Protein AF-A0A3B0TQF1-F1 (afdb_monomer_lite)

Sequence (355 aa):
PFIRTKETAKIIKDKLGIDSADIVYDNRLKELWAGDFEGASVDEYRKFAGSSLQRFTNRPNGGETAYDIKRRTTELLYEVESKYANKNILFITHSMPAWLMMAGAQGATPEEAVNFWEGDKDEVAVGSVRKIEFIPLPHNEEYELDLHRPYIDEIMFTCACGGVMKRIPDVFDCWVESGSMPFAQFHYPFENKDEFKNNFPADFIAEGIDQTRGWFYTSLVMSAALFGKSPYENVIVNGLVMAEDGKKMSKRLKNYPEPWEILNKYSADALRYYMLSAPIVHGEEMRFSEKGVDEVQKKVIGRILNVLSFYKLYEDTNVSAGNDSKNVLDEWIVARLYQMTEEIEESLDKYELDR

InterPro domains:
  IPR002300 Aminoacyl-tRNA synthetase, class Ia [PF00133] (139-286)
  IPR009080 Aminoacyl-tRNA synthetase, class Ia, anticodon-binding [SSF47323] (302-354)
  IPR013078 Histidine phosphatase superfamily, clade-1 [PF00300] (1-115)
  IPR014729 Rossmann-like alpha/beta/alpha sandwich fold [G3DSA:3.40.50.620] (116-288)
  IPR023586 Isoleucine-tRNA ligase, type 2 [PTHR42780] (122-353)
  IPR029033 Histidine phosphatase superfamily [G3DSA:3.40.50.1240] (1-115)
  IPR029033 Histidine phosphatase superfamily [SSF53254] (1-134)

pLDDT: mean 92.71, std 7.11, range [45.84, 98.38]

Foldseek 3Di:
DDPVLVVVVVVVCVVVVNDPVPDDDDPLQADWDQAVCVVPDPVVSCVQCDDLLSQQPRDHHGTDGLLVSLLSLLVVVVVCCVPPPPDDDDDRHDQSSVLSNLCLQQLHDSVRSVCVQVVPPDRVDVPDDDDRDHDDAQHDSRSHHDCDPPRVQPDWDQDPVRDIDGDDPDDDDVLLVLLCCLAVVQVPPVGPPVVSVVCFQPAEDEDEPVCVVGNLVSVQVVCCVPPVDRSYDYYFHFAAEAALVRHHDDPVVNRDDDVVVLCVVQNPVLVVLLRLQDCRSVRDYDHDDSVSSVCSSVVPVVVVVVVVVVCVVPDDPPDDDDDPDPDPVSVVVVVVVVVVVVVVVVCVVVVNRND

Radius of gyration: 33.26 Å; chains: 1; bounding box: 68×42×99 Å

Structure (mmCIF, N/CA/C/O backbone):
data_AF-A0A3B0TQF1-F1
#
_entry.id   AF-A0A3B0TQF1-F1
#
loop_
_atom_site.group_PDB
_atom_site.id
_atom_site.type_symbol
_atom_site.label_atom_id
_atom_site.label_alt_id
_atom_site.label_comp_id
_atom_site.label_asym_id
_atom_site.label_entity_id
_atom_site.label_seq_id
_atom_site.pdbx_PDB_ins_code
_atom_site.Cartn_x
_atom_site.Cartn_y
_atom_site.Cartn_z
_atom_site.occupancy
_atom_site.B_iso_or_equiv
_atom_site.auth_seq_id
_atom_site.auth_comp_id
_atom_site.auth_asym_id
_atom_site.auth_atom_id
_atom_site.pdbx_PDB_model_num
ATOM 1 N N . PRO A 1 1 ? 32.585 6.244 -29.669 1.00 65.56 1 PRO A N 1
ATOM 2 C CA . PRO A 1 1 ? 33.223 5.026 -29.097 1.00 65.56 1 PRO A CA 1
ATOM 3 C C . PRO A 1 1 ? 34.746 5.162 -28.898 1.00 65.56 1 PRO A C 1
ATOM 5 O O . PRO A 1 1 ? 35.422 5.772 -29.729 1.00 65.56 1 PRO A O 1
ATOM 8 N N . PHE A 1 2 ? 35.264 4.585 -27.806 1.00 78.06 2 PHE A N 1
ATOM 9 C CA . PHE A 1 2 ? 36.694 4.553 -27.466 1.00 78.06 2 PHE A CA 1
ATOM 10 C C . PHE A 1 2 ? 37.524 3.786 -28.502 1.00 78.06 2 PHE A C 1
ATOM 12 O O . PHE A 1 2 ? 37.022 2.901 -29.186 1.00 78.06 2 PHE A O 1
ATOM 19 N N . ILE A 1 3 ? 38.817 4.102 -28.595 1.00 86.06 3 ILE A N 1
ATOM 20 C CA . ILE A 1 3 ? 39.734 3.470 -29.558 1.00 86.06 3 ILE A CA 1
ATOM 21 C C . ILE A 1 3 ? 39.776 1.947 -29.369 1.00 86.06 3 ILE A C 1
ATOM 23 O O . ILE A 1 3 ? 39.635 1.218 -30.347 1.00 86.06 3 ILE A O 1
ATOM 27 N N . ARG A 1 4 ? 39.845 1.475 -28.118 1.00 87.56 4 ARG A N 1
ATOM 28 C CA . ARG A 1 4 ? 39.914 0.042 -27.793 1.00 87.56 4 ARG A CA 1
ATOM 29 C C . ARG A 1 4 ? 38.731 -0.757 -28.344 1.00 87.56 4 ARG A C 1
ATOM 31 O O . ARG A 1 4 ? 38.931 -1.812 -28.929 1.00 87.56 4 ARG A O 1
ATOM 38 N N . THR A 1 5 ? 37.502 -0.246 -28.238 1.00 90.31 5 THR A N 1
ATOM 39 C CA . THR A 1 5 ? 36.331 -0.961 -28.778 1.00 90.31 5 THR A CA 1
ATOM 40 C C . THR A 1 5 ? 36.332 -0.987 -30.306 1.00 90.31 5 THR A C 1
ATOM 42 O O . THR A 1 5 ? 35.914 -1.978 -30.900 1.00 90.31 5 THR A O 1
ATOM 45 N N . LYS A 1 6 ? 36.881 0.048 -30.961 1.00 91.06 6 LYS A N 1
ATOM 46 C CA . LYS A 1 6 ? 37.085 0.054 -32.420 1.00 91.06 6 LYS A CA 1
ATOM 47 C C . LYS A 1 6 ? 38.141 -0.961 -32.860 1.00 91.06 6 LYS A C 1
ATOM 49 O O . LYS A 1 6 ? 37.987 -1.582 -33.907 1.00 91.06 6 LYS A O 1
ATOM 54 N N . GLU A 1 7 ? 39.212 -1.127 -32.090 1.00 92.44 7 GLU A N 1
ATOM 55 C CA . GLU A 1 7 ? 40.244 -2.140 -32.345 1.00 92.44 7 GLU A CA 1
ATOM 56 C C . GLU A 1 7 ? 39.674 -3.553 -32.193 1.00 92.44 7 GLU A C 1
ATOM 58 O O . GLU A 1 7 ? 39.828 -4.367 -33.103 1.00 92.44 7 GLU A O 1
ATOM 63 N N . THR A 1 8 ? 38.918 -3.812 -31.120 1.00 92.06 8 THR A N 1
ATOM 64 C CA . THR A 1 8 ? 38.197 -5.080 -30.929 1.00 92.06 8 THR A CA 1
ATOM 65 C C . THR A 1 8 ? 37.241 -5.364 -32.088 1.00 92.06 8 THR A C 1
ATOM 67 O O . THR A 1 8 ? 37.247 -6.472 -32.620 1.00 92.06 8 THR A O 1
ATOM 70 N N . ALA A 1 9 ? 36.475 -4.366 -32.545 1.00 92.75 9 ALA A N 1
ATOM 71 C CA . ALA A 1 9 ? 35.577 -4.518 -33.691 1.00 92.75 9 ALA A CA 1
ATOM 72 C C . ALA A 1 9 ? 36.319 -4.930 -34.970 1.00 92.75 9 ALA A C 1
ATOM 74 O O . ALA A 1 9 ? 35.860 -5.820 -35.681 1.00 92.75 9 ALA A O 1
ATOM 75 N N . LYS A 1 10 ? 37.494 -4.346 -35.241 1.00 92.31 10 LYS A N 1
ATOM 76 C CA . LYS A 1 10 ? 38.326 -4.727 -36.395 1.00 92.31 10 LYS A CA 1
ATOM 77 C C . LYS A 1 10 ? 38.827 -6.167 -36.293 1.00 92.31 10 LYS A C 1
ATOM 79 O O . LYS A 1 10 ? 38.723 -6.903 -37.269 1.00 92.31 10 LYS A O 1
ATOM 84 N N . ILE A 1 11 ? 39.311 -6.575 -35.116 1.00 93.38 11 ILE A N 1
ATOM 85 C CA . ILE A 1 11 ? 39.789 -7.945 -34.873 1.00 93.38 11 ILE A CA 1
ATOM 86 C C . ILE A 1 11 ? 38.655 -8.953 -35.086 1.00 93.38 11 ILE A C 1
ATOM 88 O O . ILE A 1 11 ? 38.836 -9.948 -35.786 1.00 93.38 11 ILE A O 1
ATOM 92 N N . ILE A 1 12 ? 37.478 -8.693 -34.508 1.00 92.00 12 ILE A N 1
ATOM 93 C CA . ILE A 1 12 ? 36.311 -9.572 -34.643 1.00 92.00 12 ILE A CA 1
ATOM 94 C C . ILE A 1 12 ? 35.850 -9.634 -36.098 1.00 92.00 12 ILE A C 1
ATOM 96 O O . ILE A 1 12 ? 35.597 -10.723 -36.605 1.00 92.00 12 ILE A O 1
ATOM 100 N N . LYS A 1 13 ? 35.810 -8.493 -36.790 1.00 93.81 13 LYS A N 1
ATOM 101 C CA . LYS A 1 13 ? 35.475 -8.424 -38.213 1.00 93.81 13 LYS A CA 1
ATOM 102 C C . LYS A 1 13 ? 36.389 -9.317 -39.053 1.00 93.81 13 LYS A C 1
ATOM 104 O O . LYS A 1 13 ? 35.886 -10.131 -39.821 1.00 93.81 13 LYS A O 1
ATOM 109 N N . ASP A 1 14 ? 37.708 -9.214 -38.871 1.00 93.19 14 ASP A N 1
ATOM 110 C CA . ASP A 1 14 ? 38.679 -10.035 -39.607 1.00 93.19 14 ASP A CA 1
ATOM 111 C C . ASP A 1 14 ? 38.531 -11.535 -39.283 1.00 93.19 14 ASP A C 1
ATOM 113 O O . ASP A 1 14 ? 38.734 -12.382 -40.151 1.00 93.19 14 ASP A O 1
ATOM 117 N N . LYS A 1 15 ? 38.155 -11.884 -38.044 1.00 94.25 15 LYS A N 1
ATOM 118 C CA . LYS A 1 15 ? 37.954 -13.279 -37.616 1.00 94.25 15 LYS A CA 1
ATOM 119 C C . LYS A 1 15 ? 36.638 -13.892 -38.084 1.00 94.25 15 LYS A C 1
ATOM 121 O O . LYS A 1 15 ? 36.614 -15.087 -38.364 1.00 94.25 15 LYS A O 1
ATOM 126 N N . LEU A 1 16 ? 35.568 -13.104 -38.144 1.00 92.75 16 LEU A N 1
ATOM 127 C CA . LEU A 1 16 ? 34.232 -13.558 -38.538 1.00 92.75 16 LEU A CA 1
ATOM 128 C C . LEU A 1 16 ? 33.941 -13.357 -40.032 1.00 92.75 16 LEU A C 1
ATOM 130 O O . LEU A 1 16 ? 32.906 -13.815 -40.506 1.00 92.75 16 LEU A O 1
ATOM 134 N N . GLY A 1 17 ? 34.833 -12.693 -40.776 1.00 92.38 17 GLY A N 1
ATOM 135 C CA . GLY A 1 17 ? 34.643 -12.416 -42.202 1.00 92.38 17 GLY A CA 1
ATOM 136 C C . GLY A 1 17 ? 33.520 -11.412 -42.484 1.00 92.38 17 GLY A C 1
ATOM 137 O O . GLY A 1 17 ? 32.856 -11.519 -43.509 1.00 92.38 17 GLY A O 1
ATOM 138 N N . ILE A 1 18 ? 33.287 -10.469 -41.566 1.00 92.00 18 ILE A N 1
ATOM 139 C CA . ILE A 1 18 ? 32.255 -9.425 -41.690 1.00 92.00 18 ILE A CA 1
ATOM 140 C C . ILE A 1 18 ? 32.754 -8.319 -42.640 1.00 92.00 18 ILE A C 1
ATOM 142 O O . ILE A 1 18 ? 33.947 -7.999 -42.647 1.00 92.00 18 ILE A O 1
ATOM 146 N N . ASP A 1 19 ? 31.877 -7.713 -43.447 1.00 91.38 19 ASP A N 1
ATOM 147 C CA . ASP A 1 19 ? 32.273 -6.582 -44.293 1.00 91.38 19 ASP A CA 1
ATOM 148 C C . ASP A 1 19 ? 32.581 -5.350 -43.422 1.00 91.38 19 ASP A C 1
ATOM 150 O O . ASP A 1 19 ? 31.956 -5.097 -42.394 1.00 91.38 19 ASP A O 1
ATOM 154 N N . SER A 1 20 ? 33.550 -4.533 -43.833 1.00 88.94 20 SER A N 1
ATOM 155 C CA . SER A 1 20 ? 33.816 -3.265 -43.143 1.00 88.94 20 SER A CA 1
ATOM 156 C C . SER A 1 20 ? 32.632 -2.295 -43.238 1.00 88.94 20 SER A C 1
ATOM 158 O O . SER A 1 20 ? 32.501 -1.440 -42.364 1.00 88.94 20 SER A O 1
ATOM 160 N N . ALA A 1 21 ? 31.775 -2.437 -44.256 1.00 90.00 21 ALA A N 1
ATOM 161 C CA . ALA A 1 21 ? 30.526 -1.691 -44.395 1.00 90.00 21 ALA A CA 1
ATOM 162 C C . ALA A 1 21 ? 29.474 -2.050 -43.327 1.00 90.00 21 ALA A C 1
ATOM 164 O O . ALA A 1 21 ? 28.627 -1.215 -43.018 1.00 90.00 21 ALA A O 1
ATOM 165 N N . ASP A 1 22 ? 29.562 -3.242 -42.725 1.00 89.81 22 ASP A N 1
ATOM 166 C CA . ASP A 1 22 ? 28.628 -3.715 -41.694 1.00 89.81 22 ASP A CA 1
ATOM 167 C C . ASP A 1 22 ? 29.039 -3.277 -40.273 1.00 89.81 22 ASP A C 1
ATOM 169 O O . ASP A 1 22 ? 28.323 -3.527 -39.301 1.00 89.81 22 ASP A O 1
ATOM 173 N N . ILE A 1 23 ? 30.189 -2.604 -40.118 1.00 93.00 23 ILE A N 1
ATOM 174 C CA . ILE A 1 23 ? 30.604 -2.026 -38.834 1.00 93.00 23 ILE A CA 1
ATOM 175 C C . ILE A 1 23 ? 29.992 -0.638 -38.669 1.00 93.00 23 ILE A C 1
ATOM 177 O O . ILE A 1 23 ? 30.399 0.326 -39.321 1.00 93.00 23 ILE A O 1
ATOM 181 N N . VAL A 1 24 ? 29.101 -0.510 -37.688 1.00 93.31 24 VAL A N 1
ATOM 182 C CA . VAL A 1 24 ? 28.507 0.771 -37.294 1.00 93.31 24 VAL A CA 1
ATOM 183 C C . VAL A 1 24 ? 29.136 1.268 -35.993 1.00 93.31 24 VAL A C 1
ATOM 185 O O . VAL A 1 24 ? 29.156 0.574 -34.978 1.00 93.31 24 VAL A O 1
ATOM 188 N N . TYR A 1 25 ? 29.646 2.501 -36.005 1.00 93.81 25 TYR A N 1
ATOM 189 C CA . TYR A 1 25 ? 30.159 3.161 -34.806 1.00 93.81 25 TYR A CA 1
ATOM 190 C C . TYR A 1 25 ? 29.091 4.067 -34.196 1.00 93.81 25 TYR A C 1
ATOM 192 O O . TYR A 1 25 ? 28.820 5.138 -34.732 1.00 93.81 25 TYR A O 1
ATOM 200 N N . ASP A 1 26 ? 28.555 3.681 -33.038 1.00 94.38 26 ASP A N 1
ATOM 201 C CA . ASP A 1 26 ? 27.540 4.466 -32.330 1.00 94.38 26 ASP A CA 1
ATOM 202 C C . ASP A 1 26 ? 28.106 5.133 -31.063 1.00 94.38 26 ASP A C 1
ATOM 204 O O . ASP A 1 26 ? 28.830 4.523 -30.266 1.00 94.38 26 ASP A O 1
ATOM 208 N N . ASN A 1 27 ? 27.805 6.419 -30.869 1.00 92.56 27 ASN A N 1
ATOM 209 C CA . ASN A 1 27 ? 28.256 7.165 -29.695 1.00 92.56 27 ASN A CA 1
ATOM 210 C C . ASN A 1 27 ? 27.515 6.770 -28.416 1.00 92.56 27 ASN A C 1
ATOM 212 O O . ASN A 1 27 ? 28.078 6.954 -27.341 1.00 92.56 27 ASN A O 1
ATOM 216 N N . ARG A 1 28 ? 26.329 6.162 -28.511 1.00 95.06 28 ARG A N 1
ATOM 217 C CA . ARG A 1 28 ? 25.556 5.638 -27.378 1.00 95.06 28 ARG A CA 1
ATOM 218 C C . ARG A 1 28 ? 26.177 4.396 -26.739 1.00 95.06 28 ARG A C 1
ATOM 220 O O . ARG A 1 28 ? 25.744 4.000 -25.668 1.00 95.06 28 ARG A O 1
ATOM 227 N N . LEU A 1 29 ? 27.230 3.827 -27.334 1.00 94.25 29 LEU A N 1
ATOM 228 C CA . LEU A 1 29 ? 28.044 2.744 -26.758 1.00 94.25 29 LEU A CA 1
ATOM 229 C C . LEU A 1 29 ? 29.325 3.239 -26.069 1.00 94.25 29 LEU A C 1
ATOM 231 O O . LEU A 1 29 ? 30.187 2.430 -25.725 1.00 94.25 29 LEU A O 1
ATOM 235 N N . LYS A 1 30 ? 29.529 4.555 -25.924 1.00 92.31 30 LYS A N 1
ATOM 236 C CA . LYS A 1 30 ? 30.694 5.083 -25.194 1.00 92.31 30 LYS A CA 1
ATOM 237 C C . LYS A 1 30 ? 30.579 4.780 -23.693 1.00 92.31 30 LYS A C 1
ATOM 239 O O . LYS A 1 30 ? 29.470 4.623 -23.183 1.00 92.31 30 LYS A O 1
ATOM 244 N N . GLU A 1 31 ? 31.722 4.737 -23.011 1.00 89.81 31 GLU A N 1
ATOM 245 C CA . GLU A 1 31 ? 31.790 4.656 -21.542 1.00 89.81 31 GLU A CA 1
ATOM 246 C C . GLU A 1 31 ? 31.104 5.867 -20.888 1.00 89.81 31 GLU A C 1
ATOM 248 O O . GLU A 1 31 ? 30.791 6.840 -21.578 1.00 89.81 31 GLU A O 1
ATOM 253 N N . LEU A 1 32 ? 30.868 5.804 -19.579 1.00 89.88 32 LEU A N 1
ATOM 254 C CA . LEU A 1 32 ? 30.458 6.953 -18.774 1.00 89.88 32 LEU A CA 1
ATOM 255 C C . LEU A 1 32 ? 31.256 8.216 -19.138 1.00 89.88 32 LEU A C 1
ATOM 257 O O . LEU A 1 32 ? 32.485 8.205 -19.121 1.00 89.88 32 LEU A O 1
ATOM 261 N N . TRP A 1 33 ? 30.545 9.311 -19.407 1.00 91.81 33 TRP A N 1
ATOM 262 C CA . TRP A 1 33 ? 31.138 10.644 -19.395 1.00 91.81 33 TRP A CA 1
ATOM 263 C C . TRP A 1 33 ? 31.128 11.189 -17.962 1.00 91.81 33 TRP A C 1
ATOM 265 O O . TRP A 1 33 ? 30.073 11.517 -17.425 1.00 91.81 33 TRP A O 1
ATOM 275 N N . ALA A 1 34 ? 32.299 11.298 -17.341 1.00 92.00 34 ALA A N 1
ATOM 276 C CA . ALA A 1 34 ? 32.457 11.650 -15.932 1.00 92.00 34 ALA A CA 1
ATOM 277 C C . ALA A 1 34 ? 32.440 13.169 -15.647 1.00 92.00 34 ALA A C 1
ATOM 279 O O . ALA A 1 34 ? 32.565 13.574 -14.492 1.00 92.00 34 ALA A O 1
ATOM 280 N N . GLY A 1 35 ? 32.263 14.017 -16.668 1.00 93.12 35 GLY A N 1
ATOM 281 C CA . GLY A 1 35 ? 32.178 15.473 -16.514 1.00 93.12 35 GLY A CA 1
ATOM 282 C C . GLY A 1 35 ? 33.452 16.085 -15.925 1.00 93.12 35 GLY A C 1
ATOM 283 O O . GLY A 1 35 ? 34.547 15.830 -16.420 1.00 93.12 35 GLY A O 1
ATOM 284 N N . ASP A 1 36 ? 33.320 16.851 -14.843 1.00 93.00 36 ASP A N 1
ATOM 285 C CA . ASP A 1 36 ? 34.453 17.436 -14.100 1.00 93.00 36 ASP A CA 1
ATOM 286 C C . ASP A 1 36 ? 35.458 16.392 -13.563 1.00 93.00 36 ASP A C 1
ATOM 288 O O . ASP A 1 36 ? 36.584 16.743 -13.212 1.00 93.00 36 ASP A O 1
ATOM 292 N N . PHE A 1 37 ? 35.084 15.108 -13.508 1.00 93.00 37 PHE A N 1
ATOM 293 C CA . PHE A 1 37 ? 35.977 14.015 -13.104 1.00 93.00 37 PHE A CA 1
ATOM 294 C C . PHE A 1 37 ? 36.752 13.390 -14.276 1.00 93.00 37 PHE A C 1
ATOM 296 O O . PHE A 1 37 ? 37.499 12.431 -14.076 1.00 93.00 37 PHE A O 1
ATOM 303 N N . GLU A 1 38 ? 36.608 13.898 -15.502 1.00 91.75 38 GLU A N 1
ATOM 304 C CA . GLU A 1 38 ? 37.441 13.461 -16.624 1.00 91.75 38 GLU A CA 1
ATOM 305 C C . GLU A 1 38 ? 38.926 13.742 -16.335 1.00 91.75 38 GLU A C 1
ATOM 307 O O . GLU A 1 38 ? 39.339 14.876 -16.100 1.00 91.75 38 GLU A O 1
ATOM 312 N N . GLY A 1 39 ? 39.743 12.686 -16.342 1.00 89.12 39 GLY A N 1
ATOM 313 C CA . GLY A 1 39 ? 41.163 12.753 -15.975 1.00 89.12 39 GLY A CA 1
ATOM 314 C C . GLY A 1 39 ? 41.454 12.678 -14.469 1.00 89.12 39 GLY A C 1
ATOM 315 O O . GLY A 1 39 ? 42.627 12.598 -14.101 1.00 89.12 39 GLY A O 1
ATOM 316 N N . ALA A 1 40 ? 40.428 12.652 -13.611 1.00 92.00 40 ALA A N 1
ATOM 317 C CA . ALA A 1 40 ? 40.573 12.386 -12.181 1.00 92.00 40 ALA A CA 1
ATOM 318 C C . ALA A 1 40 ? 40.814 10.890 -11.902 1.00 92.00 40 ALA A C 1
ATOM 320 O O . ALA A 1 40 ? 40.671 10.029 -12.777 1.00 92.00 40 ALA A O 1
ATOM 321 N N . SER A 1 41 ? 41.177 10.558 -10.661 1.00 92.38 41 SER A N 1
ATOM 322 C CA . SER A 1 41 ? 41.299 9.159 -10.251 1.00 92.38 41 SER A CA 1
ATOM 323 C C . SER A 1 41 ? 39.925 8.489 -10.118 1.00 92.38 41 SER A C 1
ATOM 325 O O . SER A 1 41 ? 38.928 9.108 -9.740 1.00 92.38 41 SER A O 1
ATOM 327 N N . VAL A 1 42 ? 39.871 7.177 -10.371 1.00 86.44 42 VAL A N 1
ATOM 328 C CA . VAL A 1 42 ? 38.636 6.387 -10.211 1.00 86.44 42 VAL A CA 1
ATOM 329 C C . VAL A 1 42 ? 38.114 6.449 -8.770 1.00 86.44 42 VAL A C 1
ATOM 331 O O . VAL A 1 42 ? 36.903 6.447 -8.557 1.00 86.44 42 VAL A O 1
ATOM 334 N N . ASP A 1 43 ? 39.004 6.544 -7.780 1.00 90.06 43 ASP A N 1
ATOM 335 C CA . ASP A 1 43 ? 38.626 6.632 -6.368 1.00 90.06 43 ASP A CA 1
ATOM 336 C C . ASP A 1 43 ? 37.955 7.966 -6.022 1.00 90.06 43 ASP A C 1
ATOM 338 O O . ASP A 1 43 ? 37.027 7.991 -5.214 1.00 90.06 43 A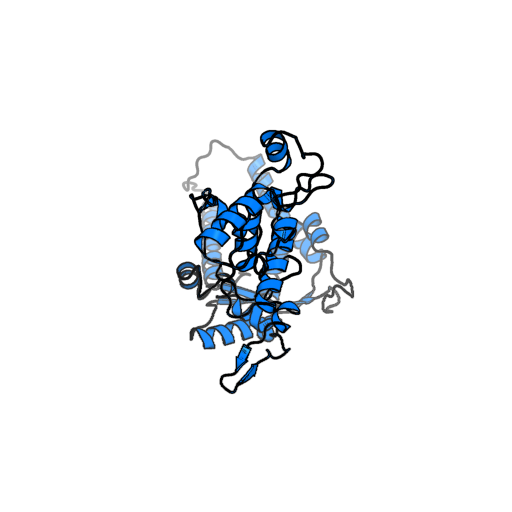SP A O 1
ATOM 342 N N . GLU A 1 44 ? 38.375 9.072 -6.643 1.00 92.38 44 GLU A N 1
ATOM 343 C CA . GLU A 1 44 ? 37.708 10.371 -6.490 1.00 92.38 44 GLU A CA 1
ATOM 344 C C . GLU A 1 44 ? 36.295 10.336 -7.068 1.00 92.38 44 GLU A C 1
ATOM 346 O O . GLU A 1 44 ? 35.349 10.727 -6.382 1.00 92.38 44 GLU A O 1
ATOM 351 N N . TYR A 1 45 ? 36.130 9.782 -8.275 1.00 90.06 45 TYR A N 1
ATOM 352 C CA . TYR A 1 45 ? 34.803 9.599 -8.859 1.00 90.06 45 TYR A CA 1
ATOM 353 C C . TYR A 1 45 ? 33.927 8.688 -7.990 1.00 90.06 45 TYR A C 1
ATOM 355 O O . TYR A 1 45 ? 32.782 9.025 -7.707 1.00 90.06 45 TYR A O 1
ATOM 363 N N . ARG A 1 46 ? 34.453 7.556 -7.503 1.00 88.69 46 ARG A N 1
ATOM 364 C CA . ARG A 1 46 ? 33.694 6.617 -6.656 1.00 88.69 46 ARG A CA 1
ATOM 365 C C . ARG A 1 46 ? 33.245 7.244 -5.336 1.00 88.69 46 ARG A C 1
ATOM 367 O O . ARG A 1 46 ? 32.127 6.976 -4.906 1.00 88.69 46 ARG A O 1
ATOM 374 N N . LYS A 1 47 ? 34.075 8.091 -4.716 1.00 92.94 47 LYS A N 1
ATOM 375 C CA . LYS A 1 47 ? 33.698 8.846 -3.506 1.00 92.94 47 LYS A CA 1
ATOM 376 C C . LYS A 1 47 ? 32.531 9.795 -3.763 1.00 92.94 47 LYS A C 1
ATOM 378 O O . LYS A 1 47 ? 31.660 9.907 -2.910 1.00 92.94 47 LYS A O 1
ATOM 383 N N . PHE A 1 48 ? 32.516 10.459 -4.919 1.00 93.75 48 PHE A N 1
ATOM 384 C CA . PHE A 1 48 ? 31.397 11.303 -5.332 1.00 93.75 48 PHE A CA 1
ATOM 385 C C . PHE A 1 48 ? 30.145 10.476 -5.656 1.00 93.75 48 PHE A C 1
ATOM 387 O O . PHE A 1 48 ? 29.056 10.767 -5.170 1.00 93.75 48 PHE A O 1
ATOM 394 N N . ALA A 1 49 ? 30.301 9.439 -6.477 1.00 88.50 49 ALA A N 1
ATOM 395 C CA . ALA A 1 49 ? 29.188 8.695 -7.045 1.00 88.50 49 ALA A CA 1
ATOM 396 C C . ALA A 1 49 ? 28.443 7.854 -5.992 1.00 88.50 49 ALA A C 1
ATOM 398 O O . ALA A 1 49 ? 27.242 7.637 -6.133 1.00 88.50 49 ALA A O 1
ATOM 399 N N . GLY A 1 50 ? 29.125 7.446 -4.917 1.00 91.75 50 GLY A N 1
ATOM 400 C CA . GLY A 1 50 ? 28.526 6.727 -3.797 1.00 91.75 50 GLY A CA 1
ATOM 401 C C . GLY A 1 50 ? 28.263 5.250 -4.102 1.00 91.75 50 GLY A C 1
ATOM 402 O O . GLY A 1 50 ? 29.023 4.603 -4.835 1.00 91.75 50 GLY A O 1
ATOM 403 N N . SER A 1 51 ? 27.199 4.703 -3.508 1.00 90.44 51 SER A N 1
ATOM 404 C CA . SER A 1 51 ? 26.757 3.324 -3.754 1.00 90.44 51 SER A CA 1
ATOM 405 C C . SER A 1 51 ? 26.340 3.113 -5.211 1.00 90.44 51 SER A C 1
ATOM 407 O O . SER A 1 51 ? 26.021 4.068 -5.916 1.00 90.44 51 SER A O 1
ATOM 409 N N . SER A 1 52 ? 26.303 1.859 -5.673 1.00 88.31 52 SER A N 1
ATOM 410 C CA . SER A 1 52 ? 25.858 1.503 -7.030 1.00 88.31 52 SER A CA 1
ATOM 411 C C . SER A 1 52 ? 24.492 2.113 -7.372 1.00 88.31 52 SER A C 1
ATOM 413 O O . SER A 1 52 ? 24.325 2.646 -8.467 1.00 88.31 52 SER A O 1
ATOM 415 N N . LEU A 1 53 ? 23.564 2.133 -6.408 1.00 91.81 53 LEU A N 1
ATOM 416 C CA . LEU A 1 53 ? 22.244 2.751 -6.550 1.00 91.81 53 LEU A CA 1
ATOM 417 C C . LEU A 1 53 ? 22.323 4.283 -6.650 1.00 91.81 53 LEU A C 1
ATOM 419 O O . LEU A 1 53 ? 21.696 4.886 -7.515 1.00 91.81 53 LEU A O 1
ATOM 423 N N . GLN A 1 54 ? 23.156 4.926 -5.827 1.00 94.19 54 GLN A N 1
ATOM 424 C CA . GLN A 1 54 ? 23.339 6.382 -5.868 1.00 94.19 54 GLN A CA 1
ATOM 425 C C . GLN A 1 54 ? 23.899 6.874 -7.212 1.00 94.19 54 GLN A C 1
ATOM 427 O O . GLN A 1 54 ? 23.617 8.002 -7.609 1.00 94.19 54 GLN A O 1
ATOM 432 N N . ARG A 1 55 ? 24.614 6.034 -7.975 1.00 92.69 55 ARG A N 1
ATOM 433 C CA . ARG A 1 55 ? 25.116 6.384 -9.323 1.00 92.69 55 ARG A CA 1
ATOM 434 C C . ARG A 1 55 ? 24.013 6.680 -10.339 1.00 92.69 55 ARG A C 1
ATOM 436 O O . ARG A 1 55 ? 24.290 7.311 -11.361 1.00 92.69 55 ARG A O 1
ATOM 443 N N . PHE A 1 56 ? 22.788 6.218 -10.098 1.00 94.25 56 PHE A N 1
ATOM 444 C CA . PHE A 1 56 ? 21.642 6.511 -10.957 1.00 94.25 56 PHE A CA 1
ATOM 445 C C . PHE A 1 56 ? 21.164 7.959 -10.813 1.00 94.25 56 PHE A C 1
ATOM 447 O O . PHE A 1 56 ? 20.629 8.510 -11.767 1.00 94.25 56 PHE A O 1
ATOM 454 N N . THR A 1 57 ? 21.415 8.614 -9.678 1.00 93.88 57 THR A N 1
ATOM 455 C CA . THR A 1 57 ? 20.920 9.975 -9.408 1.00 93.88 57 THR A CA 1
ATOM 456 C C . THR A 1 57 ? 22.034 10.998 -9.174 1.00 93.88 57 THR A C 1
ATOM 458 O O . THR A 1 57 ? 21.863 12.173 -9.502 1.00 93.88 57 THR A O 1
ATOM 461 N N . ASN A 1 58 ? 23.207 10.576 -8.692 1.00 94.88 58 ASN A N 1
ATOM 462 C CA . ASN A 1 58 ? 24.364 11.445 -8.477 1.00 94.88 58 ASN A CA 1
ATOM 463 C C . ASN A 1 58 ? 25.009 11.851 -9.808 1.00 94.88 58 ASN A C 1
ATOM 465 O O . ASN A 1 58 ? 25.861 11.150 -10.360 1.00 94.88 58 ASN A O 1
ATOM 469 N N . ARG A 1 59 ? 24.609 13.018 -10.318 1.00 95.25 59 ARG A N 1
ATOM 470 C CA . ARG A 1 59 ? 25.117 13.580 -11.571 1.00 95.25 59 ARG A CA 1
ATOM 471 C C . ARG A 1 59 ? 26.405 14.382 -11.350 1.00 95.25 59 ARG A C 1
ATOM 473 O O . ARG A 1 59 ? 26.352 15.403 -10.663 1.00 95.25 59 ARG A O 1
ATOM 480 N N . PRO A 1 60 ? 27.534 14.007 -11.973 1.00 94.19 60 PRO A N 1
ATOM 481 C CA . PRO A 1 60 ? 28.691 14.889 -12.029 1.00 94.19 60 PRO A CA 1
ATOM 482 C C . PRO A 1 60 ? 28.385 16.099 -12.922 1.00 94.19 60 PRO A C 1
ATOM 484 O O . PRO A 1 60 ? 27.711 15.979 -13.949 1.00 94.19 60 PRO A O 1
ATOM 487 N N . ASN A 1 61 ? 28.899 17.272 -12.555 1.00 93.88 61 ASN A N 1
ATOM 488 C CA . ASN A 1 61 ? 28.784 18.471 -13.383 1.00 93.88 61 ASN A CA 1
ATOM 489 C C . ASN A 1 61 ? 29.331 18.199 -14.790 1.00 93.88 61 ASN A C 1
ATOM 491 O O . ASN A 1 61 ? 30.454 17.725 -14.946 1.00 93.88 61 ASN A O 1
ATOM 495 N N . GLY A 1 62 ? 28.518 18.466 -15.815 1.00 93.38 62 GLY A N 1
ATOM 496 C CA . GLY A 1 62 ? 28.892 18.233 -17.213 1.00 93.38 62 GLY A CA 1
ATOM 497 C C . GLY A 1 62 ? 29.027 16.760 -17.619 1.00 93.38 62 GLY A C 1
ATOM 498 O O . GLY A 1 62 ? 29.513 16.496 -18.716 1.00 93.38 62 GLY A O 1
ATOM 499 N N . GLY A 1 63 ? 28.618 15.810 -16.772 1.00 94.06 63 GLY A N 1
ATOM 500 C CA . GLY A 1 63 ? 28.676 14.380 -17.068 1.00 94.06 63 GLY A CA 1
ATOM 501 C C . GLY A 1 63 ? 27.328 13.663 -16.966 1.00 94.06 63 GLY A C 1
ATOM 502 O O . GLY A 1 63 ? 26.257 14.265 -16.838 1.00 94.06 63 GLY A O 1
ATOM 503 N N . GLU A 1 64 ? 27.402 12.342 -17.067 1.00 94.88 64 GLU A N 1
ATOM 504 C CA . GLU A 1 64 ? 26.277 11.415 -17.138 1.00 94.88 64 GLU A CA 1
ATOM 505 C C . GLU A 1 64 ? 26.078 10.681 -15.803 1.00 94.88 64 GLU A C 1
ATOM 507 O O . GLU A 1 64 ? 27.009 10.457 -15.031 1.00 94.88 64 GLU A O 1
ATOM 512 N N . THR A 1 65 ? 24.839 10.289 -15.541 1.00 95.50 65 THR A N 1
ATOM 513 C CA . THR A 1 65 ? 24.480 9.307 -14.509 1.00 95.50 65 THR A CA 1
ATOM 514 C C . THR A 1 65 ? 24.444 7.902 -15.114 1.00 95.50 65 THR A C 1
ATOM 516 O O . THR A 1 65 ? 24.392 7.747 -16.338 1.00 95.50 65 THR A O 1
ATOM 519 N N . ALA A 1 66 ? 24.387 6.861 -14.276 1.00 94.19 66 ALA A N 1
ATOM 520 C CA . ALA A 1 66 ? 24.063 5.511 -14.754 1.00 94.19 66 ALA A CA 1
ATOM 521 C C . ALA A 1 66 ? 22.713 5.489 -15.502 1.00 94.19 66 ALA A C 1
ATOM 523 O O . ALA A 1 66 ? 22.552 4.784 -16.495 1.00 94.19 66 ALA A O 1
ATOM 524 N N . TYR A 1 67 ? 21.780 6.351 -15.102 1.00 94.56 67 TYR A N 1
ATOM 525 C CA . TYR A 1 67 ? 20.496 6.527 -15.765 1.00 94.56 67 TYR A CA 1
ATOM 526 C C . TYR A 1 67 ? 20.614 6.989 -17.216 1.00 94.56 67 TYR A C 1
ATOM 528 O O . TYR A 1 67 ? 20.006 6.414 -18.116 1.00 94.56 67 TYR A O 1
ATOM 536 N N . ASP A 1 68 ? 21.434 8.012 -17.464 1.00 95.88 68 ASP A N 1
ATOM 537 C CA . ASP A 1 68 ? 21.627 8.535 -18.817 1.00 95.88 68 ASP A CA 1
ATOM 538 C C . ASP A 1 68 ? 22.258 7.483 -19.731 1.00 95.88 68 ASP A C 1
ATOM 540 O O . ASP A 1 68 ? 21.900 7.394 -20.906 1.00 95.88 68 ASP A O 1
ATOM 544 N N . ILE A 1 69 ? 23.176 6.673 -19.185 1.00 95.56 69 ILE A N 1
ATOM 545 C CA . ILE A 1 69 ? 23.791 5.562 -19.913 1.00 95.56 69 ILE A CA 1
ATOM 546 C C . ILE A 1 69 ? 22.737 4.501 -20.235 1.00 95.56 69 ILE A C 1
ATOM 548 O O . ILE A 1 69 ? 22.637 4.130 -21.402 1.00 95.56 69 ILE A O 1
ATOM 552 N N . LYS A 1 70 ? 21.940 4.059 -19.247 1.00 95.75 70 LYS A N 1
ATOM 553 C CA . LYS A 1 70 ? 20.837 3.102 -19.448 1.00 95.75 70 LYS A CA 1
ATOM 554 C C . LYS A 1 70 ? 19.895 3.589 -20.544 1.00 95.75 70 LYS A C 1
ATOM 556 O O . LYS A 1 70 ? 19.632 2.849 -21.487 1.00 95.75 70 LYS A O 1
ATOM 561 N N . ARG A 1 71 ? 19.451 4.846 -20.482 1.00 96.19 71 ARG A N 1
ATOM 562 C CA . ARG A 1 71 ? 18.551 5.431 -21.484 1.00 96.19 71 ARG A CA 1
ATOM 563 C C . ARG A 1 71 ? 19.159 5.371 -22.884 1.00 96.19 71 ARG A C 1
ATOM 565 O O . ARG A 1 71 ? 18.572 4.771 -23.778 1.00 96.19 71 ARG A O 1
ATOM 572 N N . ARG A 1 72 ? 20.373 5.904 -23.079 1.00 96.50 72 ARG A N 1
ATOM 573 C CA . ARG A 1 72 ? 20.987 5.952 -24.419 1.00 96.50 72 ARG A CA 1
ATOM 574 C C . ARG A 1 72 ? 21.334 4.570 -24.977 1.00 96.50 72 ARG A C 1
ATOM 576 O O . ARG A 1 72 ? 21.268 4.371 -26.188 1.00 96.50 72 ARG A O 1
ATOM 583 N N . THR A 1 73 ? 21.738 3.614 -24.139 1.00 95.94 73 THR A N 1
ATOM 584 C CA . THR A 1 73 ? 22.033 2.252 -24.610 1.00 95.94 73 THR A CA 1
ATOM 585 C C . THR A 1 73 ? 20.758 1.480 -24.925 1.00 95.94 73 THR A C 1
ATOM 587 O O . THR A 1 73 ? 20.749 0.710 -25.882 1.00 95.94 73 THR A O 1
ATOM 590 N N . THR A 1 74 ? 19.675 1.720 -24.187 1.00 96.56 74 THR A N 1
ATOM 591 C CA . THR A 1 74 ? 18.378 1.083 -24.442 1.00 96.56 74 THR A CA 1
ATOM 592 C C . THR A 1 74 ? 17.697 1.677 -25.671 1.00 96.56 74 THR A C 1
ATOM 594 O O . THR A 1 74 ? 17.254 0.923 -26.528 1.00 96.56 74 THR A O 1
ATOM 597 N N . GLU A 1 75 ? 17.743 2.998 -25.866 1.00 96.44 75 GLU A N 1
ATOM 598 C CA . GLU A 1 75 ? 17.335 3.650 -27.123 1.00 96.44 75 GLU A CA 1
ATOM 599 C C . GLU A 1 75 ? 18.007 3.006 -28.344 1.00 96.44 75 GLU A C 1
ATOM 601 O O . GLU A 1 75 ? 17.370 2.767 -29.370 1.00 96.44 75 GLU A O 1
ATOM 606 N N . LEU A 1 76 ? 19.305 2.698 -28.233 1.00 96.25 76 LEU A N 1
ATOM 607 C CA . LEU A 1 76 ? 20.036 1.993 -29.282 1.00 96.25 76 LEU A CA 1
ATOM 608 C C . LEU A 1 76 ? 19.509 0.565 -29.494 1.00 96.25 76 LEU A C 1
ATOM 610 O O . LEU A 1 76 ? 19.396 0.151 -30.645 1.00 96.25 76 LEU A O 1
ATOM 614 N N . LEU A 1 77 ? 19.187 -0.182 -28.430 1.00 95.06 77 LEU A N 1
ATOM 615 C CA . LEU A 1 77 ? 18.596 -1.523 -28.552 1.00 95.06 77 LEU A CA 1
ATOM 616 C C . LEU A 1 77 ? 17.265 -1.485 -29.311 1.00 95.06 77 LEU A C 1
ATOM 618 O O . LEU A 1 77 ? 17.106 -2.226 -30.278 1.00 95.06 77 LEU A O 1
ATOM 622 N N . TYR A 1 78 ? 16.351 -0.590 -28.927 1.00 93.94 78 TYR A N 1
ATOM 623 C CA . TYR A 1 78 ? 15.053 -0.436 -29.593 1.00 93.94 78 TYR A CA 1
ATOM 624 C C . TYR A 1 78 ? 15.214 -0.014 -31.063 1.00 93.94 78 TYR A C 1
ATOM 626 O O . TYR A 1 78 ? 14.545 -0.554 -31.947 1.00 93.94 78 TYR A O 1
ATOM 634 N N . GLU A 1 79 ? 16.138 0.908 -31.359 1.00 94.94 79 GLU A N 1
ATOM 635 C CA . GLU A 1 79 ? 16.423 1.320 -32.737 1.00 94.94 79 GLU A CA 1
ATOM 636 C C . GLU A 1 79 ? 16.988 0.168 -33.581 1.00 94.94 79 GLU A C 1
ATOM 638 O O . GLU A 1 79 ? 16.595 -0.008 -34.738 1.00 94.94 79 GLU A O 1
ATOM 643 N N . VAL A 1 80 ? 17.915 -0.613 -33.021 1.00 94.12 80 VAL A N 1
ATOM 644 C CA . VAL A 1 80 ? 18.533 -1.749 -33.711 1.00 94.12 80 VAL A CA 1
ATOM 645 C C . VAL A 1 80 ? 17.514 -2.851 -33.970 1.00 94.12 80 VAL A C 1
ATOM 647 O O . VAL A 1 80 ? 17.469 -3.350 -35.093 1.00 94.12 80 VAL A O 1
ATOM 650 N N . GLU A 1 81 ? 16.680 -3.185 -32.987 1.00 91.81 81 GLU A N 1
ATOM 651 C CA . GLU A 1 81 ? 15.618 -4.185 -33.139 1.00 91.81 81 GLU A CA 1
ATOM 652 C C . GLU A 1 81 ? 14.637 -3.787 -34.251 1.00 91.81 81 GLU A C 1
ATOM 654 O O . GLU A 1 81 ? 14.307 -4.590 -35.122 1.00 91.81 81 GLU A O 1
ATOM 659 N N . SER A 1 82 ? 14.256 -2.506 -34.303 1.00 90.12 82 SER A N 1
ATOM 660 C CA . SER A 1 82 ? 13.377 -1.965 -35.346 1.00 90.12 82 SER A CA 1
ATOM 661 C C . SER A 1 82 ? 14.004 -2.006 -36.749 1.00 90.12 82 SER A C 1
ATOM 663 O O . SER A 1 82 ? 13.337 -2.351 -37.727 1.00 90.12 82 SER A O 1
ATOM 665 N N . LYS A 1 83 ? 15.296 -1.670 -36.880 1.00 92.38 83 LYS A N 1
ATOM 666 C CA . LYS A 1 83 ? 15.979 -1.565 -38.185 1.00 92.38 83 LYS A CA 1
ATOM 667 C C . LYS A 1 83 ? 16.508 -2.892 -38.724 1.00 92.38 83 LYS A C 1
ATOM 669 O O . LYS A 1 83 ? 16.567 -3.069 -39.941 1.00 92.38 83 LYS A O 1
ATOM 674 N N . TYR A 1 84 ? 16.931 -3.797 -37.846 1.00 90.94 84 TYR A N 1
ATOM 675 C CA . TYR A 1 84 ? 17.685 -5.000 -38.202 1.00 90.94 84 TYR A CA 1
ATOM 676 C C . TYR A 1 84 ? 17.009 -6.283 -37.710 1.00 90.94 84 TYR A C 1
ATOM 678 O O . TYR A 1 84 ? 17.682 -7.230 -37.300 1.00 90.94 84 TYR A O 1
ATOM 686 N N . ALA A 1 85 ? 15.679 -6.341 -37.799 1.00 81.69 85 ALA A N 1
ATOM 687 C CA . ALA A 1 85 ? 14.904 -7.520 -37.433 1.00 81.69 85 ALA A CA 1
ATOM 688 C C . ALA A 1 85 ? 15.449 -8.806 -38.094 1.00 81.69 85 ALA A C 1
ATOM 690 O O . ALA A 1 85 ? 15.783 -8.832 -39.285 1.00 81.69 85 ALA A O 1
ATOM 691 N N . ASN A 1 86 ? 15.506 -9.895 -37.321 1.00 84.06 86 ASN A N 1
ATOM 692 C CA . ASN A 1 86 ? 16.029 -11.210 -37.729 1.00 84.06 86 ASN A CA 1
ATOM 693 C C . ASN A 1 86 ? 17.526 -11.238 -38.107 1.00 84.06 86 ASN A C 1
ATOM 695 O O . ASN A 1 86 ? 17.970 -12.141 -38.825 1.00 84.06 86 ASN A O 1
ATOM 699 N N . LYS A 1 87 ? 18.322 -10.264 -37.655 1.00 90.12 87 LYS A N 1
ATOM 700 C CA . LYS A 1 87 ? 19.785 -10.272 -37.796 1.00 90.12 87 LYS A CA 1
ATOM 701 C C . LYS A 1 87 ? 20.452 -10.593 -36.463 1.00 90.12 87 LYS A C 1
ATOM 703 O O . LYS A 1 87 ? 19.961 -10.236 -35.401 1.00 90.12 87 LYS A O 1
ATOM 708 N N . ASN A 1 88 ? 21.623 -11.222 -36.537 1.00 90.69 88 ASN A N 1
ATOM 709 C CA . ASN A 1 88 ? 22.501 -11.359 -35.381 1.00 90.69 88 ASN A CA 1
ATOM 710 C C . ASN A 1 88 ? 23.350 -10.094 -35.268 1.00 90.69 88 ASN A C 1
ATOM 712 O O . ASN A 1 88 ? 24.170 -9.828 -36.148 1.00 90.69 88 ASN A O 1
ATOM 716 N N . ILE A 1 89 ? 23.151 -9.330 -34.198 1.00 93.31 89 ILE A N 1
ATOM 717 C CA . ILE A 1 89 ? 23.883 -8.090 -33.942 1.00 93.31 89 ILE A CA 1
ATOM 718 C C . ILE A 1 89 ? 24.851 -8.304 -32.782 1.00 93.31 89 ILE A C 1
ATOM 720 O O . ILE A 1 89 ? 24.485 -8.852 -31.745 1.00 93.31 89 ILE A O 1
ATOM 724 N N . LEU A 1 90 ? 26.096 -7.861 -32.960 1.00 93.69 90 LEU A N 1
ATOM 725 C CA . LEU A 1 90 ? 27.116 -7.879 -31.918 1.00 93.69 90 LEU A CA 1
ATOM 726 C C . LEU A 1 90 ? 27.415 -6.450 -31.460 1.00 93.69 90 LEU A C 1
ATOM 728 O O . LEU A 1 90 ? 27.994 -5.659 -32.204 1.00 93.69 90 LEU A O 1
ATOM 732 N N . PHE A 1 91 ? 27.074 -6.140 -30.211 1.00 94.06 91 PHE A N 1
ATOM 733 C CA . PHE A 1 91 ? 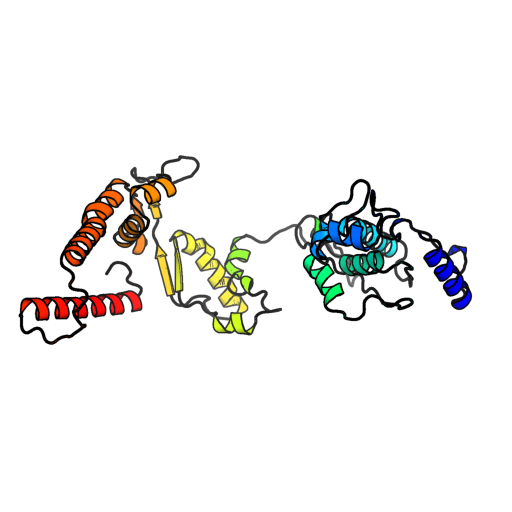27.463 -4.889 -29.566 1.00 94.06 91 PHE A CA 1
ATOM 734 C C . PHE A 1 91 ? 28.845 -5.029 -28.922 1.00 94.06 91 PHE A C 1
ATOM 736 O O . PHE A 1 91 ? 29.102 -5.971 -28.177 1.00 94.06 91 PHE A O 1
ATOM 743 N N . ILE A 1 92 ? 29.739 -4.074 -29.191 1.00 93.56 92 ILE A N 1
ATOM 744 C CA . ILE A 1 92 ? 31.084 -4.027 -28.601 1.00 93.56 92 ILE A CA 1
ATOM 745 C C . ILE A 1 92 ? 31.204 -2.744 -27.783 1.00 93.56 92 ILE A C 1
ATOM 747 O O . ILE A 1 92 ? 31.294 -1.641 -28.328 1.00 93.56 92 ILE A O 1
ATOM 751 N N . THR A 1 93 ? 31.211 -2.889 -26.462 1.00 92.81 93 THR A N 1
ATOM 752 C CA . THR A 1 93 ? 31.302 -1.776 -25.513 1.00 92.81 93 THR A CA 1
ATOM 753 C C . THR A 1 93 ? 32.054 -2.196 -24.245 1.00 92.81 93 THR A C 1
ATOM 755 O O . THR A 1 93 ? 32.642 -3.276 -24.194 1.00 9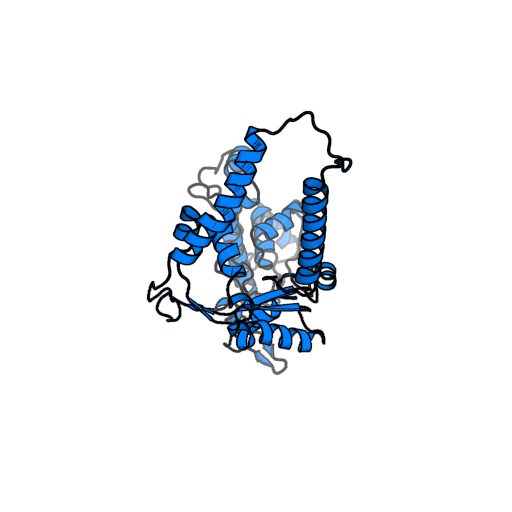2.81 93 THR A O 1
ATOM 758 N N . HIS A 1 94 ? 32.111 -1.311 -23.259 1.00 89.69 94 HIS A N 1
ATOM 759 C CA . HIS A 1 94 ? 32.739 -1.545 -21.968 1.00 89.69 94 HIS A CA 1
ATOM 760 C C . HIS A 1 94 ? 31.711 -1.944 -20.903 1.00 89.69 94 HIS A C 1
ATOM 762 O O . HIS A 1 94 ? 30.511 -2.006 -21.162 1.00 89.69 94 HIS A O 1
ATOM 768 N N . SER A 1 95 ? 32.213 -2.203 -19.697 1.00 86.56 95 SER A N 1
ATOM 769 C CA . SER A 1 95 ? 31.464 -2.744 -18.564 1.00 86.56 95 SER A CA 1
ATOM 770 C C . SER A 1 95 ? 30.162 -1.984 -18.262 1.00 86.56 95 SER A C 1
ATOM 772 O O . SER A 1 95 ? 29.089 -2.581 -18.328 1.00 86.56 95 SER A O 1
ATOM 774 N N . MET A 1 96 ? 30.216 -0.667 -18.019 1.00 89.12 96 MET A N 1
ATOM 775 C CA . MET A 1 96 ? 29.039 0.083 -17.558 1.00 89.12 96 MET A CA 1
ATOM 776 C C . MET A 1 96 ? 27.935 0.204 -18.628 1.00 89.12 96 MET A C 1
ATOM 778 O O . MET A 1 96 ? 26.781 -0.079 -18.307 1.00 89.12 96 MET A O 1
ATOM 782 N N . PRO A 1 97 ? 28.226 0.527 -19.908 1.00 92.31 97 PRO A N 1
ATOM 783 C CA . PRO A 1 97 ? 27.204 0.508 -20.949 1.00 92.31 97 PRO A CA 1
ATOM 784 C C . PRO A 1 97 ? 26.661 -0.893 -21.233 1.00 92.31 97 PRO A C 1
ATOM 786 O O . PRO A 1 97 ? 25.472 -1.009 -21.504 1.00 92.31 97 PRO A O 1
ATOM 789 N N . ALA A 1 98 ? 27.486 -1.948 -21.164 1.00 90.94 98 ALA A N 1
ATOM 790 C CA . ALA A 1 98 ? 27.017 -3.325 -21.347 1.00 90.94 98 ALA A CA 1
ATOM 791 C C . ALA A 1 98 ? 26.037 -3.730 -20.241 1.00 90.94 98 ALA A C 1
ATOM 793 O O . ALA A 1 98 ? 24.956 -4.237 -20.530 1.00 90.94 98 ALA A O 1
ATOM 794 N N . TRP A 1 99 ? 26.391 -3.460 -18.983 1.00 89.88 99 TRP A N 1
ATOM 795 C CA . TRP A 1 99 ? 25.524 -3.688 -17.831 1.00 89.88 99 TRP A CA 1
ATOM 796 C C . TRP A 1 99 ? 24.175 -2.987 -17.984 1.00 89.88 99 TRP A C 1
ATOM 798 O O . TRP A 1 99 ? 23.127 -3.625 -17.918 1.00 89.88 99 TRP A O 1
ATOM 808 N N . LEU A 1 100 ? 24.200 -1.682 -18.239 1.00 93.62 100 LEU A N 1
ATOM 809 C CA . LEU A 1 100 ? 22.986 -0.872 -18.272 1.00 93.62 100 LEU A CA 1
ATOM 810 C C . LEU A 1 100 ? 22.150 -1.132 -19.529 1.00 93.62 100 LEU A C 1
ATOM 812 O O . LEU A 1 100 ? 20.930 -1.030 -19.481 1.00 93.62 100 LEU A O 1
ATOM 816 N N . MET A 1 101 ? 22.783 -1.540 -20.632 1.00 94.06 101 MET A N 1
ATOM 817 C CA . MET A 1 101 ? 22.087 -2.079 -21.801 1.00 94.06 101 MET A CA 1
ATOM 818 C C . MET A 1 101 ? 21.323 -3.365 -21.458 1.00 94.06 101 MET A C 1
ATOM 820 O O . MET A 1 101 ? 20.167 -3.498 -21.845 1.00 94.06 101 MET A O 1
ATOM 824 N N . MET A 1 102 ? 21.934 -4.299 -20.718 1.00 92.06 102 MET A N 1
ATOM 825 C CA . MET A 1 102 ? 21.252 -5.524 -20.277 1.00 92.06 102 MET A CA 1
ATOM 826 C C . MET A 1 102 ? 20.113 -5.224 -19.296 1.00 92.06 102 MET A C 1
ATOM 828 O O . MET A 1 102 ? 19.049 -5.822 -19.411 1.00 92.06 102 MET A O 1
ATOM 832 N N . ALA A 1 103 ? 20.310 -4.281 -18.370 1.00 93.56 103 ALA A N 1
ATOM 833 C CA . ALA A 1 103 ? 19.261 -3.840 -17.454 1.00 93.56 103 ALA A CA 1
ATOM 834 C C . ALA A 1 103 ? 18.074 -3.219 -18.209 1.00 93.56 103 ALA A C 1
ATOM 836 O O . ALA A 1 103 ? 16.924 -3.575 -17.967 1.00 93.56 103 ALA A O 1
ATOM 837 N N . GLY A 1 104 ? 18.344 -2.336 -19.173 1.00 95.19 104 GLY A N 1
ATOM 838 C CA . GLY A 1 104 ? 17.307 -1.732 -20.007 1.00 95.19 104 GLY A CA 1
ATOM 839 C C . GLY A 1 104 ? 16.585 -2.721 -20.923 1.00 95.19 104 GLY A C 1
ATOM 840 O O . GLY A 1 104 ? 15.380 -2.598 -21.115 1.00 95.19 104 GLY A O 1
ATOM 841 N N . ALA A 1 105 ? 17.276 -3.753 -21.418 1.00 94.44 105 ALA A N 1
ATOM 842 C CA . ALA A 1 105 ? 16.648 -4.833 -22.182 1.00 94.44 105 ALA A CA 1
ATOM 843 C C . ALA A 1 105 ? 15.580 -5.599 -21.379 1.00 94.44 105 ALA A C 1
ATOM 845 O O . ALA A 1 105 ? 14.653 -6.147 -21.969 1.00 94.44 105 ALA A O 1
ATOM 846 N N . GLN A 1 106 ? 15.707 -5.626 -20.049 1.00 93.81 106 GLN A N 1
ATOM 847 C CA . GLN A 1 106 ? 14.764 -6.276 -19.136 1.00 93.81 106 GLN A CA 1
ATOM 848 C C . GLN A 1 106 ? 13.743 -5.301 -18.529 1.00 93.81 106 GLN A C 1
ATOM 850 O O . GLN A 1 106 ? 12.907 -5.722 -17.738 1.00 93.81 106 GLN A O 1
ATOM 855 N N . GLY A 1 107 ? 13.804 -4.008 -18.870 1.00 95.44 107 GLY A N 1
ATOM 856 C CA . GLY A 1 107 ? 12.965 -2.988 -18.236 1.00 95.44 107 GLY A CA 1
ATOM 857 C C . GLY A 1 107 ? 13.266 -2.801 -16.744 1.00 95.44 107 GLY A C 1
ATOM 858 O O . GLY A 1 107 ? 12.380 -2.419 -15.992 1.00 95.44 107 GLY A O 1
ATOM 859 N N . ALA A 1 108 ? 14.491 -3.084 -16.301 1.00 95.31 108 ALA A N 1
ATOM 860 C CA . ALA A 1 108 ? 14.812 -3.145 -14.879 1.00 95.31 108 ALA A CA 1
ATOM 861 C C . ALA A 1 108 ? 14.830 -1.768 -14.198 1.00 95.31 108 ALA A C 1
ATOM 863 O O . ALA A 1 108 ? 15.356 -0.801 -14.763 1.00 95.31 108 ALA A O 1
ATOM 864 N N . THR A 1 109 ? 14.345 -1.693 -12.960 1.00 95.94 109 THR A N 1
ATOM 865 C CA . THR A 1 109 ? 14.532 -0.534 -12.070 1.00 95.94 109 THR A CA 1
ATOM 866 C C . THR A 1 109 ? 16.012 -0.363 -11.682 1.00 95.94 109 THR A C 1
ATOM 868 O O . THR A 1 109 ? 16.828 -1.261 -11.925 1.00 95.94 109 THR A O 1
ATOM 871 N N . PRO A 1 110 ? 16.426 0.767 -11.077 1.00 94.75 110 PRO A N 1
ATOM 872 C CA . PRO A 1 110 ? 17.787 0.942 -10.582 1.00 94.75 110 PRO A CA 1
ATOM 873 C C . PRO A 1 110 ? 18.186 -0.134 -9.568 1.00 94.75 110 PRO A C 1
ATOM 875 O O . PRO A 1 110 ? 19.301 -0.651 -9.630 1.00 94.75 110 PRO A O 1
ATOM 878 N N . GLU A 1 111 ? 17.280 -0.513 -8.668 1.00 93.75 111 GLU A N 1
ATOM 879 C CA . GLU A 1 111 ? 17.496 -1.565 -7.678 1.00 93.75 111 GLU A CA 1
ATOM 880 C C . GLU A 1 111 ? 17.718 -2.928 -8.347 1.00 93.75 111 GLU A C 1
ATOM 882 O O . GLU A 1 111 ? 18.686 -3.623 -8.036 1.00 93.75 111 GLU A O 1
ATOM 887 N N . GLU A 1 112 ? 16.871 -3.294 -9.311 1.00 93.25 112 GLU A N 1
ATOM 888 C CA . GLU A 1 112 ? 17.010 -4.536 -10.080 1.00 93.25 112 GLU A CA 1
ATOM 889 C C . GLU A 1 112 ? 18.298 -4.548 -10.909 1.00 93.25 112 GLU A C 1
ATOM 891 O O . GLU A 1 112 ? 19.037 -5.534 -10.903 1.00 93.25 112 GLU A O 1
ATOM 896 N N . ALA A 1 113 ? 18.622 -3.428 -11.561 1.00 92.19 113 ALA A N 1
ATOM 897 C CA . ALA A 1 113 ? 19.849 -3.273 -12.327 1.00 92.19 113 ALA A CA 1
ATOM 898 C C . ALA A 1 113 ? 21.088 -3.484 -11.447 1.00 92.19 113 ALA A C 1
ATOM 900 O O . ALA A 1 113 ? 22.017 -4.182 -11.856 1.00 92.19 113 ALA A O 1
ATOM 901 N N . VAL A 1 114 ? 21.112 -2.910 -10.239 1.00 90.81 114 VAL A N 1
ATOM 902 C CA . VAL A 1 114 ? 22.198 -3.121 -9.268 1.00 90.81 114 VAL A CA 1
ATOM 903 C C . VAL A 1 114 ? 22.262 -4.582 -8.831 1.00 90.81 114 VAL A C 1
ATOM 905 O O . VAL A 1 114 ? 23.350 -5.153 -8.823 1.00 90.81 114 VAL A O 1
ATOM 908 N N . ASN A 1 115 ? 21.124 -5.222 -8.556 1.00 86.44 115 ASN A N 1
ATOM 909 C CA . ASN A 1 115 ? 21.079 -6.634 -8.165 1.00 86.44 115 ASN A CA 1
ATOM 910 C C . ASN A 1 115 ? 21.605 -7.571 -9.264 1.00 86.44 115 ASN A C 1
ATOM 912 O O . ASN A 1 115 ? 22.311 -8.531 -8.952 1.00 86.44 115 ASN A O 1
ATOM 916 N N . PHE A 1 116 ? 21.342 -7.280 -10.543 1.00 77.50 116 PHE A N 1
ATOM 917 C CA . PHE A 1 116 ? 21.934 -8.024 -11.664 1.00 77.50 116 PHE A CA 1
ATOM 918 C C . PHE A 1 116 ? 23.459 -7.945 -11.686 1.00 77.50 116 PHE A C 1
ATOM 920 O O . PHE A 1 116 ? 24.117 -8.887 -12.116 1.00 77.50 116 PHE A O 1
ATOM 927 N N . TRP A 1 117 ? 24.015 -6.817 -11.246 1.00 72.00 117 TRP A N 1
ATOM 928 C CA . TRP A 1 117 ? 25.453 -6.582 -11.245 1.00 72.00 117 TRP A CA 1
ATOM 929 C C . TRP A 1 117 ? 26.149 -7.137 -10.004 1.00 72.00 117 TRP A C 1
ATOM 931 O O . TRP A 1 117 ? 27.232 -7.697 -10.105 1.00 72.00 117 TRP A O 1
ATOM 941 N N . GLU A 1 118 ? 25.546 -6.979 -8.826 1.00 65.25 118 GLU A N 1
ATOM 942 C CA . GLU A 1 118 ? 26.148 -7.395 -7.554 1.00 65.25 118 GLU A CA 1
ATOM 943 C C . GLU A 1 118 ? 25.894 -8.880 -7.236 1.00 65.25 118 GLU A C 1
ATOM 945 O O . GLU A 1 118 ? 26.695 -9.507 -6.538 1.00 65.25 118 GLU A O 1
ATOM 950 N N . GLY A 1 119 ? 24.815 -9.467 -7.769 1.00 54.75 119 GLY A N 1
ATOM 951 C CA . GLY A 1 119 ? 24.495 -10.892 -7.630 1.00 54.75 119 GLY A CA 1
ATOM 952 C C . GLY A 1 119 ? 25.293 -11.809 -8.563 1.00 54.75 119 GLY A C 1
ATOM 953 O O . GLY A 1 119 ? 25.497 -12.983 -8.244 1.00 54.75 119 GLY A O 1
ATOM 954 N N . ASP A 1 120 ? 25.785 -11.278 -9.683 1.00 52.41 120 ASP A N 1
ATOM 955 C CA . ASP A 1 120 ? 26.629 -11.995 -10.634 1.00 52.41 120 ASP A CA 1
ATOM 956 C C . ASP A 1 120 ? 28.100 -11.713 -10.286 1.00 52.41 120 ASP A C 1
ATOM 958 O O . ASP A 1 120 ? 28.651 -10.666 -10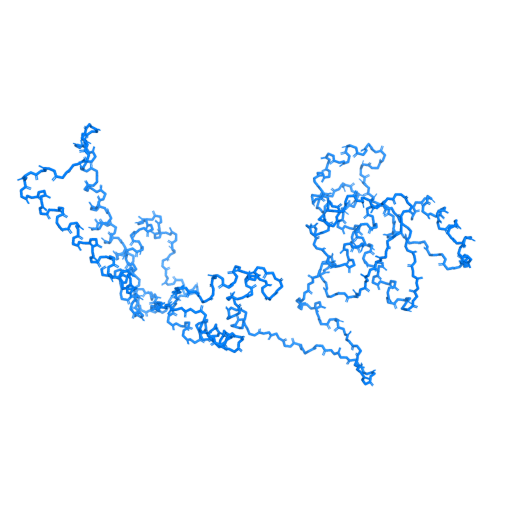.615 1.00 52.41 120 ASP A O 1
ATOM 962 N N . LYS A 1 121 ? 28.761 -12.639 -9.574 1.00 46.47 121 LYS A N 1
ATOM 963 C CA . LYS A 1 121 ? 30.192 -12.509 -9.204 1.00 46.47 121 LYS A CA 1
ATOM 964 C C . LYS A 1 121 ? 31.129 -12.390 -10.414 1.00 46.47 121 LYS A C 1
ATOM 966 O O . LYS A 1 121 ? 32.315 -12.110 -10.234 1.00 46.47 121 LYS A O 1
ATOM 971 N N . ASP A 1 122 ? 30.598 -12.581 -11.615 1.00 45.84 122 ASP A N 1
ATOM 972 C CA . ASP A 1 122 ? 31.247 -12.270 -12.871 1.00 45.84 122 ASP A CA 1
ATOM 973 C C . ASP A 1 122 ? 30.848 -10.853 -13.322 1.00 45.84 122 ASP A C 1
ATOM 975 O O . ASP A 1 122 ? 30.024 -10.692 -14.229 1.00 45.84 122 ASP A O 1
ATOM 979 N N . GLU A 1 123 ? 31.490 -9.812 -12.763 1.00 55.88 123 GLU A N 1
ATOM 980 C CA . GLU A 1 123 ? 31.643 -8.539 -13.494 1.00 55.88 123 GLU A CA 1
ATOM 981 C C . GLU A 1 123 ? 31.962 -8.899 -14.951 1.00 55.88 123 GLU A C 1
ATOM 983 O O . GLU A 1 123 ? 32.819 -9.758 -15.156 1.00 55.88 123 GLU A O 1
ATOM 988 N N . VAL A 1 124 ? 31.267 -8.322 -15.947 1.00 62.66 124 VAL A N 1
ATOM 989 C CA . VAL A 1 124 ? 31.435 -8.678 -17.375 1.00 62.66 124 VAL A CA 1
ATOM 990 C C . VAL A 1 124 ? 32.926 -8.790 -17.697 1.00 62.66 124 VAL A C 1
ATOM 992 O O . VAL A 1 124 ? 33.616 -7.781 -17.868 1.00 62.66 124 VAL A O 1
ATOM 995 N N . ALA A 1 125 ? 33.432 -10.029 -17.719 1.00 68.25 125 ALA A N 1
ATOM 996 C CA . ALA A 1 125 ? 34.864 -10.257 -17.716 1.00 68.25 125 ALA A CA 1
ATOM 997 C C . ALA A 1 125 ? 35.444 -9.692 -19.008 1.00 68.25 125 ALA A C 1
ATOM 999 O O . ALA A 1 125 ? 34.782 -9.688 -20.054 1.00 68.25 125 ALA A O 1
ATOM 1000 N N . VAL A 1 126 ? 36.678 -9.199 -18.956 1.00 77.25 126 VAL A N 1
ATOM 1001 C CA . VAL A 1 126 ? 37.323 -8.615 -20.134 1.00 77.25 126 VAL A CA 1
ATOM 1002 C C . VAL A 1 126 ? 37.342 -9.645 -21.267 1.00 77.25 126 VAL A C 1
ATOM 1004 O O . VAL A 1 126 ? 37.900 -10.729 -21.122 1.00 77.25 126 VAL A O 1
ATOM 1007 N N . GLY A 1 127 ? 36.724 -9.300 -22.399 1.00 79.81 127 GLY A N 1
ATOM 1008 C CA . GLY A 1 127 ? 36.626 -10.185 -23.564 1.00 79.81 127 GLY A CA 1
ATOM 1009 C C . GLY A 1 127 ? 35.540 -11.264 -23.476 1.00 79.81 127 GLY A C 1
ATOM 1010 O O . GLY A 1 127 ? 35.482 -12.118 -24.358 1.00 79.81 127 GLY A O 1
ATOM 1011 N N . SER A 1 128 ? 34.680 -11.235 -22.455 1.00 84.25 128 SER A N 1
ATOM 1012 C CA . SER A 1 128 ? 33.495 -12.093 -22.393 1.00 84.25 128 SER A CA 1
ATOM 1013 C C . SER A 1 128 ? 32.426 -11.658 -23.400 1.00 84.25 128 SER A C 1
ATOM 1015 O O . SER A 1 128 ? 32.366 -10.504 -23.829 1.00 84.25 128 SER A O 1
ATOM 1017 N N . VAL A 1 129 ? 31.578 -12.610 -23.783 1.00 86.31 129 VAL A N 1
ATOM 1018 C CA . VAL A 1 129 ? 30.428 -12.394 -24.665 1.00 86.31 129 VAL A CA 1
ATOM 1019 C C . VAL A 1 129 ? 29.184 -12.844 -23.915 1.00 86.31 129 VAL A C 1
ATOM 1021 O O . VAL A 1 129 ? 29.166 -13.938 -23.352 1.00 86.31 129 VAL A O 1
ATOM 1024 N N . ARG A 1 130 ? 28.145 -12.009 -23.919 1.00 86.19 130 ARG A N 1
ATOM 1025 C CA . ARG A 1 130 ? 26.848 -12.308 -23.308 1.00 86.19 130 ARG A CA 1
ATOM 1026 C C . ARG A 1 130 ? 25.749 -12.126 -24.347 1.00 86.19 130 ARG A C 1
ATOM 1028 O O . ARG A 1 130 ? 25.788 -11.186 -25.139 1.00 86.19 130 ARG A O 1
ATOM 1035 N N . LYS A 1 131 ? 24.784 -13.044 -24.354 1.00 89.19 131 LYS A N 1
ATOM 1036 C CA . LYS A 1 131 ? 23.578 -12.922 -25.175 1.00 89.19 131 LYS A CA 1
ATOM 1037 C C . LYS A 1 131 ? 22.612 -11.978 -24.461 1.00 89.19 131 LYS A C 1
ATOM 1039 O O . LYS A 1 131 ? 22.362 -12.159 -23.275 1.00 89.19 131 LYS A O 1
ATOM 1044 N N . ILE A 1 132 ? 22.072 -11.005 -25.188 1.00 88.69 132 ILE A N 1
ATOM 1045 C CA . ILE A 1 132 ? 20.976 -10.161 -24.710 1.00 88.69 132 ILE A CA 1
ATOM 1046 C C . ILE A 1 132 ? 19.691 -10.762 -25.274 1.00 88.69 132 ILE A C 1
ATOM 1048 O O . ILE A 1 132 ? 19.524 -10.825 -26.492 1.00 88.69 132 ILE A O 1
ATOM 1052 N N . GLU A 1 133 ? 18.819 -11.260 -24.402 1.00 86.19 133 GLU A N 1
ATOM 1053 C CA . GLU A 1 133 ? 17.457 -11.622 -24.791 1.00 86.19 133 GLU A CA 1
ATOM 1054 C C . GLU A 1 133 ? 16.607 -10.362 -24.694 1.00 86.19 133 GLU A C 1
ATOM 1056 O O . GLU A 1 133 ? 16.447 -9.807 -2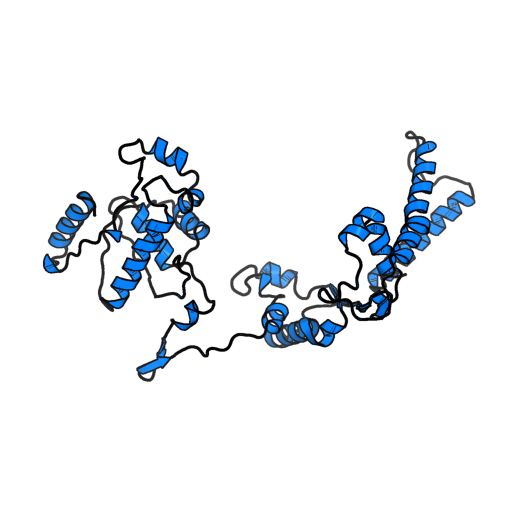3.611 1.00 86.19 133 GLU A O 1
ATOM 1061 N N . PHE A 1 134 ? 16.145 -9.868 -25.840 1.00 89.94 134 PHE A N 1
ATOM 1062 C CA . PHE A 1 134 ? 15.440 -8.600 -25.924 1.00 89.94 134 PHE A CA 1
ATOM 1063 C C . PHE A 1 134 ? 14.156 -8.759 -26.726 1.00 89.94 134 PHE A C 1
ATOM 1065 O O . PHE A 1 134 ? 14.150 -9.326 -27.818 1.00 89.94 134 PHE A O 1
ATOM 1072 N N . ILE A 1 135 ? 13.084 -8.226 -26.157 1.00 88.88 135 ILE A N 1
ATOM 1073 C CA . ILE A 1 135 ? 11.827 -7.934 -26.829 1.00 88.88 135 ILE A CA 1
ATOM 1074 C C . ILE A 1 135 ? 11.438 -6.507 -26.431 1.00 88.88 135 ILE A C 1
ATOM 1076 O O . ILE A 1 135 ? 11.706 -6.119 -25.292 1.00 88.88 135 ILE A O 1
ATOM 1080 N N . PRO A 1 136 ? 10.808 -5.718 -27.315 1.00 90.31 136 PRO A N 1
ATOM 1081 C CA . PRO A 1 136 ? 10.222 -4.449 -26.907 1.00 90.31 136 PRO A CA 1
ATOM 1082 C C . PRO A 1 136 ? 9.214 -4.669 -25.769 1.00 90.31 136 PRO A C 1
ATOM 1084 O O . PRO A 1 136 ? 8.264 -5.441 -25.914 1.00 90.31 136 PRO A O 1
ATOM 1087 N N . LEU A 1 137 ? 9.446 -4.006 -24.638 1.00 93.75 137 LEU A N 1
ATOM 1088 C CA . LEU A 1 137 ? 8.587 -4.020 -23.456 1.00 93.75 137 LEU A CA 1
ATOM 1089 C C . LEU A 1 137 ? 7.841 -2.686 -23.362 1.00 93.75 137 LEU A C 1
ATOM 1091 O O . LEU A 1 137 ? 8.352 -1.674 -23.833 1.00 93.75 137 LEU A O 1
ATOM 1095 N N . PRO A 1 138 ? 6.644 -2.642 -22.763 1.00 95.50 138 PRO A N 1
ATOM 1096 C CA . PRO A 1 138 ? 6.022 -1.367 -22.432 1.00 95.50 138 PRO A CA 1
ATOM 1097 C C . PRO A 1 138 ? 6.843 -0.712 -21.318 1.00 95.50 138 PRO A C 1
ATOM 1099 O O . PRO A 1 138 ? 7.167 -1.360 -20.321 1.00 95.50 138 PRO A O 1
ATOM 1102 N N . HIS A 1 139 ? 7.244 0.540 -21.506 1.00 95.69 139 HIS A N 1
ATOM 1103 C CA . HIS A 1 139 ? 8.174 1.184 -20.591 1.00 95.69 139 HIS A CA 1
ATOM 1104 C C . HIS A 1 139 ? 7.912 2.678 -20.423 1.00 95.69 139 HIS A C 1
ATOM 1106 O O . HIS A 1 139 ? 7.438 3.329 -21.352 1.00 95.69 139 HIS A O 1
ATOM 1112 N N . ASN A 1 140 ? 8.283 3.224 -19.264 1.00 95.31 140 ASN A N 1
ATOM 1113 C CA . ASN A 1 140 ? 8.276 4.668 -19.008 1.00 95.31 140 ASN A CA 1
ATOM 1114 C C . ASN A 1 140 ? 9.395 5.409 -19.775 1.00 95.31 140 ASN A C 1
ATOM 1116 O O . ASN A 1 140 ? 10.170 4.799 -20.514 1.00 95.31 140 ASN A O 1
ATOM 1120 N N . GLU A 1 141 ? 9.516 6.733 -19.620 1.00 92.31 141 GLU A N 1
ATOM 1121 C CA . GLU A 1 141 ? 10.554 7.544 -20.299 1.00 92.31 141 GLU A CA 1
ATOM 1122 C C . GLU A 1 141 ? 11.989 7.090 -19.963 1.00 92.31 141 GLU A C 1
ATOM 1124 O O . GLU A 1 141 ? 12.971 7.411 -20.642 1.00 92.31 141 GLU A O 1
ATOM 1129 N N . GLU A 1 142 ? 12.099 6.301 -18.908 1.00 93.44 142 GLU A N 1
ATOM 1130 C CA . GLU A 1 142 ? 13.305 5.794 -18.310 1.00 93.44 142 GLU A CA 1
ATOM 1131 C C . GLU A 1 142 ? 13.663 4.347 -18.684 1.00 93.44 142 GLU A C 1
ATOM 1133 O O . GLU A 1 142 ? 14.665 3.799 -18.201 1.00 93.44 142 GLU A O 1
ATOM 1138 N N . TYR A 1 143 ? 12.889 3.744 -19.588 1.00 94.81 143 TYR A N 1
ATOM 1139 C CA . TYR A 1 143 ? 13.043 2.352 -20.010 1.00 94.81 143 TYR A CA 1
ATOM 1140 C C . TYR A 1 143 ? 12.964 1.364 -18.834 1.00 94.81 143 TYR A C 1
ATOM 1142 O O . TYR A 1 143 ? 13.730 0.400 -18.746 1.00 94.81 143 TYR A O 1
ATOM 1150 N N . GLU A 1 144 ? 12.081 1.635 -17.880 1.00 95.81 144 GLU A N 1
ATOM 1151 C CA . GLU A 1 144 ? 11.649 0.687 -16.854 1.00 95.81 144 GLU A CA 1
ATOM 1152 C C . GLU A 1 144 ? 10.307 0.097 -17.267 1.00 95.81 144 GLU A C 1
ATOM 1154 O O . GLU A 1 144 ? 9.486 0.800 -17.853 1.00 95.81 144 GLU A O 1
ATOM 1159 N N . LEU A 1 145 ? 10.094 -1.186 -16.982 1.00 96.44 145 LEU A N 1
ATOM 1160 C CA . LEU A 1 145 ? 8.862 -1.885 -17.307 1.00 96.44 145 LEU A CA 1
ATOM 1161 C C . LEU A 1 145 ? 7.686 -1.165 -16.648 1.00 96.44 145 LEU A C 1
ATOM 1163 O O . LEU A 1 145 ? 7.583 -1.105 -15.425 1.00 96.44 145 LEU A O 1
ATOM 1167 N N . ASP A 1 146 ? 6.770 -0.674 -17.473 1.00 96.69 146 ASP A N 1
ATOM 1168 C CA . ASP A 1 146 ? 5.555 -0.029 -17.009 1.00 96.69 146 ASP A CA 1
ATOM 1169 C C . ASP A 1 146 ? 4.373 -0.521 -17.842 1.00 96.69 146 ASP A C 1
ATOM 1171 O O . ASP A 1 146 ? 4.225 -0.210 -19.023 1.00 96.69 146 ASP A O 1
ATOM 1175 N N . LEU A 1 147 ? 3.520 -1.325 -17.207 1.00 95.88 147 LEU A N 1
ATOM 1176 C CA . LEU A 1 147 ? 2.326 -1.894 -17.828 1.00 95.88 147 LEU A CA 1
ATOM 1177 C C . LEU A 1 147 ? 1.148 -0.905 -17.868 1.00 95.88 147 LEU A C 1
ATOM 1179 O O . LEU A 1 147 ? 0.062 -1.272 -18.324 1.00 95.88 147 LEU A O 1
ATOM 1183 N N . HIS A 1 148 ? 1.319 0.327 -17.384 1.00 96.69 148 HIS A N 1
ATOM 1184 C CA . HIS A 1 148 ? 0.273 1.338 -17.422 1.00 96.69 148 HIS A CA 1
ATOM 1185 C C . HIS A 1 148 ? 0.123 1.954 -18.811 1.00 96.69 148 HIS A C 1
ATOM 1187 O O . HIS A 1 148 ? 0.983 1.890 -19.693 1.00 96.69 148 HIS A O 1
ATOM 1193 N N . ARG A 1 149 ? -1.024 2.604 -19.003 1.00 95.56 149 ARG A N 1
ATOM 1194 C CA . ARG A 1 149 ? -1.213 3.518 -20.127 1.00 95.56 149 ARG A CA 1
ATOM 1195 C C . ARG A 1 149 ? -0.373 4.784 -19.895 1.00 95.56 149 ARG A C 1
ATOM 1197 O O . ARG A 1 149 ? -0.325 5.251 -18.758 1.00 95.56 149 ARG A O 1
ATOM 1204 N N . PRO A 1 150 ? 0.206 5.384 -20.950 1.00 95.38 150 PRO A N 1
ATOM 1205 C CA . PRO A 1 150 ? 0.025 5.038 -22.365 1.00 95.38 150 PRO A CA 1
ATOM 1206 C C . PRO A 1 150 ? 0.908 3.882 -22.865 1.00 95.38 150 PRO A C 1
ATOM 1208 O O . PRO A 1 150 ? 0.621 3.339 -23.925 1.00 95.38 150 PRO A O 1
ATOM 1211 N N . TYR A 1 151 ? 1.932 3.474 -22.117 1.00 96.00 151 TYR A N 1
ATOM 1212 C CA . TYR A 1 151 ? 3.015 2.605 -22.594 1.00 96.00 151 TYR A CA 1
ATOM 1213 C C . TYR A 1 151 ? 2.546 1.230 -23.089 1.00 96.00 151 TYR A C 1
ATOM 1215 O O . TYR A 1 151 ? 2.940 0.777 -24.163 1.00 96.00 151 TYR A O 1
ATOM 1223 N N . ILE A 1 152 ? 1.632 0.584 -22.360 1.00 95.06 152 ILE A N 1
ATOM 1224 C CA . ILE A 1 152 ? 1.071 -0.716 -22.763 1.00 95.06 152 ILE A CA 1
ATOM 1225 C C . ILE A 1 152 ? 0.266 -0.662 -24.074 1.00 95.06 152 ILE A C 1
ATOM 1227 O O . ILE A 1 152 ? 0.084 -1.692 -24.724 1.00 95.06 152 ILE A O 1
ATOM 1231 N N . ASP A 1 153 ? -0.207 0.520 -24.490 1.00 95.06 153 ASP A N 1
ATOM 1232 C CA . ASP A 1 153 ? -0.998 0.697 -25.719 1.00 95.06 153 ASP A CA 1
ATOM 1233 C C . ASP A 1 153 ? -0.135 0.550 -26.983 1.00 95.06 153 ASP A C 1
ATOM 1235 O O . ASP A 1 153 ? -0.663 0.285 -28.068 1.00 95.06 153 ASP A O 1
ATOM 1239 N N . GLU A 1 154 ? 1.184 0.716 -26.853 1.00 91.44 154 GLU A N 1
ATOM 1240 C CA . GLU A 1 154 ? 2.137 0.660 -27.966 1.00 91.44 154 GLU A CA 1
ATOM 1241 C C . GLU A 1 154 ? 2.516 -0.776 -28.348 1.00 91.44 154 GLU A C 1
ATOM 1243 O O . GLU A 1 154 ? 2.960 -1.032 -29.471 1.00 91.44 154 GLU A O 1
ATOM 1248 N N . ILE A 1 155 ? 2.285 -1.733 -27.447 1.00 91.50 155 ILE A N 1
ATOM 1249 C CA . ILE A 1 155 ? 2.629 -3.134 -27.662 1.00 91.50 155 ILE A CA 1
ATOM 1250 C C . ILE A 1 155 ? 1.610 -3.791 -28.590 1.00 91.50 155 ILE A C 1
ATOM 1252 O O . ILE A 1 155 ? 0.406 -3.846 -28.326 1.00 91.50 155 ILE A O 1
ATOM 1256 N N . MET A 1 156 ? 2.118 -4.329 -29.698 1.00 91.06 156 MET A N 1
ATOM 1257 C CA . MET A 1 156 ? 1.324 -5.016 -30.710 1.00 91.06 156 MET A CA 1
ATOM 1258 C C . MET A 1 156 ? 1.839 -6.432 -30.916 1.00 91.06 156 MET A C 1
ATOM 1260 O O . MET A 1 156 ? 3.043 -6.675 -30.959 1.00 91.06 156 MET A O 1
ATOM 1264 N N . PHE A 1 157 ? 0.912 -7.364 -31.112 1.00 89.75 157 PHE A N 1
ATOM 1265 C CA . PHE A 1 157 ? 1.246 -8.754 -31.398 1.00 89.75 157 PHE A CA 1
ATOM 1266 C C . PHE A 1 157 ? 0.879 -9.115 -32.831 1.00 89.75 157 PHE A C 1
ATOM 1268 O O . PHE A 1 157 ? -0.096 -8.612 -33.391 1.00 89.75 157 PHE A O 1
ATOM 1275 N N . THR A 1 158 ? 1.626 -10.042 -33.423 1.00 90.56 158 THR A N 1
ATOM 1276 C CA . THR A 1 158 ? 1.236 -10.637 -34.706 1.00 90.56 158 THR A CA 1
ATOM 1277 C C . THR A 1 158 ? 0.172 -11.702 -34.455 1.00 90.56 158 THR A C 1
ATOM 1279 O O . THR A 1 158 ? 0.363 -12.609 -33.648 1.00 90.56 158 THR A O 1
ATOM 1282 N N . CYS A 1 159 ? -0.970 -11.591 -35.129 1.00 92.31 159 CYS A N 1
ATOM 1283 C CA . CYS A 1 159 ? -2.030 -12.589 -35.077 1.00 92.31 159 CYS A CA 1
ATOM 1284 C C . CYS A 1 159 ? -1.639 -13.823 -35.897 1.00 92.31 159 CYS A C 1
ATOM 1286 O O . CYS A 1 159 ? -1.011 -13.701 -36.948 1.00 92.31 159 CYS A O 1
ATOM 1288 N N . ALA A 1 160 ? -2.114 -15.005 -35.501 1.00 93.88 160 ALA A N 1
ATOM 1289 C CA . ALA A 1 160 ? -1.934 -16.234 -36.276 1.00 93.88 160 ALA A CA 1
ATOM 1290 C C . ALA A 1 160 ? -2.488 -16.142 -37.717 1.00 93.88 160 ALA A C 1
ATOM 1292 O O . ALA A 1 160 ? -2.026 -16.859 -38.598 1.00 93.88 160 ALA A O 1
ATOM 1293 N N . CYS A 1 161 ? -3.447 -15.245 -37.986 1.00 94.38 161 CYS A N 1
ATOM 1294 C CA . CYS A 1 161 ? -3.963 -14.988 -39.335 1.00 94.38 161 CYS A CA 1
ATOM 1295 C C . CYS A 1 161 ? -3.082 -14.048 -40.186 1.00 94.38 161 CYS A C 1
ATOM 1297 O O . CYS A 1 161 ? -3.443 -13.747 -41.322 1.00 94.38 161 CYS A O 1
ATOM 1299 N N . GLY A 1 162 ? -1.966 -13.550 -39.642 1.00 93.19 162 GLY A N 1
ATOM 1300 C CA . GLY A 1 162 ? -1.086 -12.563 -40.278 1.00 93.19 162 GLY A CA 1
ATOM 1301 C C . GLY A 1 162 ? -1.484 -11.099 -40.046 1.00 93.19 162 GLY A C 1
ATOM 1302 O O . GLY A 1 162 ? -0.797 -10.202 -40.524 1.00 93.19 162 GLY A O 1
ATOM 1303 N N . GLY A 1 163 ? -2.579 -10.839 -39.322 1.00 95.12 163 GLY A N 1
ATOM 1304 C CA . GLY A 1 163 ? -2.980 -9.490 -38.905 1.00 95.12 163 GLY A CA 1
ATOM 1305 C C . GLY A 1 163 ? -2.212 -8.968 -37.684 1.00 95.12 163 GLY A C 1
ATOM 1306 O O . GLY A 1 163 ? -1.388 -9.669 -37.103 1.00 95.12 163 GLY A O 1
ATOM 1307 N N . VAL A 1 164 ? -2.531 -7.745 -37.252 1.00 94.94 164 VAL A N 1
ATOM 1308 C CA . VAL A 1 164 ? -1.963 -7.118 -36.044 1.00 94.94 164 VAL A CA 1
ATOM 1309 C C . VAL A 1 164 ? -3.008 -7.107 -34.928 1.00 94.94 164 VAL A C 1
ATOM 1311 O O . VAL A 1 164 ? -4.119 -6.619 -35.128 1.00 94.94 164 VAL A O 1
ATOM 1314 N N . MET A 1 165 ? -2.659 -7.629 -33.753 1.00 95.75 165 MET A N 1
ATOM 1315 C CA . MET A 1 165 ? -3.481 -7.578 -32.544 1.00 95.75 165 MET A CA 1
ATOM 1316 C C . MET A 1 165 ? -3.083 -6.368 -31.705 1.00 95.75 165 MET A C 1
ATOM 1318 O O . MET A 1 165 ? -1.903 -6.167 -31.412 1.00 95.75 165 MET A O 1
ATOM 1322 N N . LYS A 1 166 ? -4.087 -5.588 -31.307 1.00 94.94 166 LYS A N 1
ATOM 1323 C CA . LYS A 1 166 ? -3.955 -4.459 -30.384 1.00 94.94 166 LYS A CA 1
ATOM 1324 C C . LYS A 1 166 ? -4.815 -4.721 -29.155 1.00 94.94 166 LYS A C 1
ATOM 1326 O O . LYS A 1 166 ? -5.904 -5.284 -29.281 1.00 94.94 166 LYS A O 1
ATOM 1331 N N . ARG A 1 167 ? -4.335 -4.303 -27.987 1.00 94.44 167 ARG A N 1
ATOM 1332 C CA . ARG A 1 167 ? -5.114 -4.308 -26.744 1.00 94.44 167 ARG A CA 1
ATOM 1333 C C . ARG A 1 167 ? -6.351 -3.397 -26.888 1.00 94.44 167 ARG A C 1
ATOM 1335 O O . ARG A 1 167 ? -6.313 -2.390 -27.594 1.00 94.44 167 ARG A O 1
ATOM 1342 N N . ILE A 1 168 ? -7.446 -3.748 -26.210 1.00 96.25 168 ILE A N 1
ATOM 1343 C CA . ILE A 1 168 ? -8.603 -2.855 -26.026 1.00 96.25 168 ILE A CA 1
ATOM 1344 C C . ILE A 1 168 ? -8.240 -1.691 -25.084 1.00 96.25 168 ILE A C 1
ATOM 1346 O O . ILE A 1 168 ? -7.470 -1.896 -24.150 1.00 96.25 168 ILE A O 1
ATOM 1350 N N . PRO A 1 169 ? -8.775 -0.473 -25.275 1.00 94.94 169 PRO A N 1
ATOM 1351 C CA . PRO A 1 169 ? -8.339 0.693 -24.500 1.00 94.94 169 PRO A CA 1
ATOM 1352 C C . PRO A 1 169 ? -8.791 0.666 -23.032 1.00 94.94 169 PRO A C 1
ATOM 1354 O O . PRO A 1 169 ? -8.200 1.370 -22.205 1.00 94.94 169 PRO A O 1
ATOM 1357 N N . ASP A 1 170 ? -9.816 -0.128 -22.718 1.00 96.38 170 ASP A N 1
ATOM 1358 C CA . ASP A 1 170 ? -10.481 -0.171 -21.418 1.00 96.38 170 ASP A CA 1
ATOM 1359 C C . ASP A 1 170 ? -9.541 -0.598 -20.283 1.00 96.38 170 ASP A C 1
ATOM 1361 O O . ASP A 1 170 ? -8.642 -1.429 -20.450 1.00 96.38 170 ASP A O 1
ATOM 1365 N N . VAL A 1 171 ? -9.757 -0.002 -19.115 1.00 96.25 171 VAL A N 1
ATOM 1366 C CA . VAL A 1 171 ? -9.065 -0.327 -17.863 1.00 96.25 171 VAL A CA 1
ATOM 1367 C C . VAL A 1 171 ? -10.056 -0.953 -16.891 1.00 96.25 171 VAL A C 1
ATOM 1369 O O . VAL A 1 171 ? -11.270 -0.814 -17.059 1.00 96.25 171 VAL A O 1
ATOM 1372 N N . PHE A 1 172 ? -9.544 -1.661 -15.890 1.00 95.44 172 PHE A N 1
ATOM 1373 C CA . PHE A 1 172 ? -10.394 -2.225 -14.852 1.00 95.44 172 PHE A CA 1
ATOM 1374 C C . PHE A 1 172 ? -11.050 -1.129 -14.003 1.00 95.44 172 PHE A C 1
ATOM 1376 O O . PHE A 1 172 ? -10.527 -0.028 -13.849 1.00 95.44 172 PHE A O 1
ATOM 1383 N N . ASP A 1 173 ? -12.215 -1.459 -13.453 1.00 97.06 173 ASP A N 1
ATOM 1384 C CA . ASP A 1 173 ? -12.810 -0.712 -12.348 1.00 97.06 173 ASP A CA 1
ATOM 1385 C C . ASP A 1 173 ? -11.957 -0.912 -11.082 1.00 97.06 173 ASP A C 1
ATOM 1387 O O . ASP A 1 173 ? -11.523 -2.033 -10.804 1.00 97.06 173 ASP A O 1
ATOM 1391 N N . CYS A 1 174 ? -11.740 0.141 -10.289 1.00 96.88 174 CYS A N 1
ATOM 1392 C CA . CYS A 1 174 ? -10.874 0.093 -9.101 1.00 96.88 174 CYS A CA 1
ATOM 1393 C C . CYS A 1 174 ? -11.394 -0.870 -8.016 1.00 96.88 174 CYS A C 1
ATOM 1395 O O . CYS A 1 174 ? -10.650 -1.328 -7.142 1.00 96.88 174 CYS A O 1
ATOM 1397 N N . TRP A 1 175 ? -12.672 -1.247 -8.083 1.00 98.00 175 TRP A N 1
ATOM 1398 C CA . TRP A 1 175 ? -13.227 -2.290 -7.227 1.00 98.00 175 TRP A CA 1
ATOM 1399 C C . TRP A 1 175 ? -12.697 -3.695 -7.541 1.00 98.00 175 TRP A C 1
ATOM 1401 O O . TRP A 1 175 ? -12.683 -4.543 -6.648 1.00 98.00 175 TRP A O 1
ATOM 1411 N N . VAL A 1 176 ? -12.224 -3.948 -8.768 1.00 97.06 176 VAL A N 1
ATOM 1412 C CA . VAL A 1 176 ? -11.526 -5.197 -9.123 1.00 97.06 176 VAL A CA 1
ATOM 1413 C C . VAL A 1 176 ? -10.150 -5.232 -8.470 1.00 97.06 176 VAL A C 1
ATOM 1415 O O . VAL A 1 176 ? -9.754 -6.266 -7.937 1.00 97.06 176 VAL A O 1
ATOM 1418 N N . GLU A 1 177 ? -9.441 -4.105 -8.466 1.00 96.88 177 GLU A N 1
ATOM 1419 C CA . GLU A 1 177 ? -8.115 -3.973 -7.852 1.00 96.88 177 GLU A CA 1
ATOM 1420 C C . GLU A 1 177 ? -8.201 -4.203 -6.339 1.00 96.88 177 GLU A C 1
ATOM 1422 O O . GLU A 1 177 ? -7.568 -5.112 -5.803 1.00 96.88 177 GLU A O 1
ATOM 1427 N N . SER A 1 178 ? -9.068 -3.450 -5.657 1.00 97.56 178 SER A N 1
ATOM 1428 C CA . SER A 1 178 ? -9.286 -3.599 -4.211 1.00 97.56 178 SER A CA 1
ATOM 1429 C C . SER A 1 178 ? -9.867 -4.969 -3.840 1.00 97.56 178 SER A C 1
ATOM 1431 O O . SER A 1 178 ? -9.463 -5.546 -2.832 1.00 97.56 178 SER A O 1
ATOM 1433 N N . GLY A 1 179 ? -10.743 -5.542 -4.672 1.00 97.75 179 GLY A N 1
ATOM 1434 C CA . GLY A 1 179 ? -11.259 -6.903 -4.491 1.00 97.75 179 GLY A CA 1
ATOM 1435 C C . GLY A 1 179 ? -10.211 -8.004 -4.707 1.00 97.75 179 GLY A C 1
ATOM 1436 O O . GLY A 1 179 ? -10.355 -9.108 -4.188 1.00 97.75 179 GLY A O 1
ATOM 1437 N N . SER A 1 180 ? -9.139 -7.710 -5.448 1.00 98.25 180 SER A N 1
ATOM 1438 C CA . SER A 1 180 ? -8.017 -8.630 -5.680 1.00 98.25 180 SER A CA 1
ATOM 1439 C C . SER A 1 180 ? -6.954 -8.574 -4.583 1.00 98.25 180 SER A C 1
ATOM 1441 O O . SER A 1 180 ? -6.079 -9.441 -4.534 1.00 98.25 180 SER A O 1
ATOM 1443 N N . MET A 1 181 ? -7.041 -7.592 -3.678 1.00 98.06 181 MET A N 1
ATOM 1444 C CA . MET A 1 181 ? -6.091 -7.373 -2.585 1.00 98.06 181 MET A CA 1
ATOM 1445 C C . MET A 1 181 ? -5.706 -8.651 -1.811 1.00 98.06 181 MET A C 1
ATOM 1447 O O . MET A 1 181 ? -4.504 -8.826 -1.595 1.00 98.06 181 MET A O 1
ATOM 1451 N N . PRO A 1 182 ? -6.624 -9.597 -1.485 1.00 97.56 182 PRO A N 1
ATOM 1452 C CA . PRO A 1 182 ? -6.273 -10.797 -0.720 1.00 97.56 182 PRO A CA 1
ATOM 1453 C C . PRO A 1 182 ? -5.127 -11.632 -1.307 1.00 97.56 182 PRO A C 1
ATOM 1455 O O . PRO A 1 182 ? -4.390 -12.250 -0.550 1.00 97.56 182 PRO A O 1
ATOM 1458 N N . PHE A 1 183 ? -4.949 -11.639 -2.633 1.00 97.56 183 PHE A N 1
ATOM 1459 C CA . PHE A 1 183 ? -3.873 -12.379 -3.304 1.00 97.56 183 PHE A CA 1
ATOM 1460 C C . PHE A 1 183 ? -2.871 -11.463 -4.020 1.00 97.56 183 PHE A C 1
ATOM 1462 O O . PHE A 1 183 ? -1.680 -11.773 -4.067 1.00 97.56 183 PHE A O 1
ATOM 1469 N N . ALA A 1 184 ? -3.321 -10.321 -4.547 1.00 97.88 184 ALA A N 1
ATOM 1470 C CA . ALA A 1 184 ? -2.470 -9.398 -5.293 1.00 97.88 184 ALA A CA 1
ATOM 1471 C C . ALA A 1 184 ? -1.366 -8.781 -4.419 1.00 97.88 184 ALA A C 1
ATOM 1473 O O . ALA A 1 184 ? -0.247 -8.614 -4.897 1.00 97.88 184 ALA A O 1
ATOM 1474 N N . GLN A 1 185 ? -1.640 -8.521 -3.132 1.00 97.56 185 GLN A N 1
ATOM 1475 C CA . GLN A 1 185 ? -0.647 -7.966 -2.198 1.00 97.56 185 GLN A CA 1
ATOM 1476 C C . GLN A 1 185 ? 0.587 -8.867 -2.018 1.00 97.56 185 GLN A C 1
ATOM 1478 O O . GLN A 1 185 ? 1.668 -8.383 -1.708 1.00 97.56 185 GLN A O 1
ATOM 1483 N N . PHE A 1 186 ? 0.424 -10.174 -2.235 1.00 97.88 186 PHE A N 1
ATOM 1484 C CA . PHE A 1 186 ? 1.480 -11.174 -2.091 1.00 97.88 186 PHE A CA 1
ATOM 1485 C C . PHE A 1 186 ? 2.230 -11.429 -3.396 1.00 97.88 186 PHE A C 1
ATOM 1487 O O . PHE A 1 186 ? 3.095 -12.301 -3.437 1.00 97.88 186 PHE A O 1
ATOM 1494 N N . HIS A 1 187 ? 1.879 -10.723 -4.476 1.00 97.62 187 HIS A N 1
ATOM 1495 C CA . HIS A 1 187 ? 2.354 -11.036 -5.821 1.00 97.62 187 HIS A CA 1
ATOM 1496 C C . HIS A 1 187 ? 2.041 -12.503 -6.210 1.00 97.62 187 HIS A C 1
ATOM 1498 O O . HIS A 1 187 ? 2.753 -13.158 -6.973 1.00 97.62 187 HIS A O 1
ATOM 1504 N N . TYR A 1 188 ? 0.943 -13.052 -5.677 1.00 97.69 188 TYR A N 1
ATOM 1505 C CA . TYR A 1 188 ? 0.468 -14.394 -6.002 1.00 97.69 188 TYR A CA 1
ATOM 1506 C C . TYR A 1 188 ? -0.060 -14.425 -7.449 1.00 97.69 188 TYR A C 1
ATOM 1508 O O . TYR A 1 188 ? -0.751 -13.493 -7.861 1.00 97.69 188 TYR A O 1
ATOM 1516 N N . PRO A 1 189 ? 0.189 -15.490 -8.234 1.00 96.88 189 PRO A N 1
ATOM 1517 C CA . PRO A 1 189 ? 0.817 -16.765 -7.879 1.00 96.88 189 PRO A CA 1
ATOM 1518 C C . PRO A 1 189 ? 2.323 -16.826 -8.172 1.00 96.88 189 PRO A C 1
ATOM 1520 O O . PRO A 1 189 ? 2.874 -17.925 -8.269 1.00 96.88 189 PRO A O 1
ATOM 1523 N N . PHE A 1 190 ? 2.989 -15.692 -8.370 1.00 97.50 190 PHE A N 1
ATOM 1524 C CA . PHE A 1 190 ? 4.407 -15.656 -8.721 1.00 97.50 190 PHE A CA 1
ATOM 1525 C C . PHE A 1 190 ? 5.268 -15.879 -7.476 1.00 97.50 190 PHE A C 1
ATOM 1527 O O . PHE A 1 190 ? 6.105 -16.784 -7.459 1.00 97.50 190 PHE A O 1
ATOM 1534 N N . GLU A 1 191 ? 4.963 -15.154 -6.399 1.00 97.38 191 GLU A N 1
ATOM 1535 C CA . GLU A 1 191 ? 5.730 -15.128 -5.150 1.00 97.38 191 GLU A CA 1
ATOM 1536 C C . GLU A 1 191 ? 4.834 -15.342 -3.915 1.00 97.38 191 GLU A C 1
ATOM 1538 O O . GLU A 1 191 ? 3.623 -15.540 -4.035 1.00 97.38 191 GLU A O 1
ATOM 1543 N N . ASN A 1 192 ? 5.462 -15.423 -2.733 1.00 97.88 192 ASN A N 1
ATOM 1544 C CA . ASN A 1 192 ? 4.837 -15.464 -1.396 1.00 97.88 192 ASN A CA 1
ATOM 1545 C C . ASN A 1 192 ? 3.648 -16.433 -1.251 1.00 97.88 192 ASN A C 1
ATOM 1547 O O . ASN A 1 192 ? 2.680 -16.194 -0.531 1.00 97.88 192 ASN A O 1
ATOM 1551 N N . LYS A 1 193 ? 3.728 -17.582 -1.933 1.00 98.19 193 LYS A N 1
ATOM 1552 C CA . LYS A 1 193 ? 2.641 -18.571 -2.003 1.00 98.19 193 LYS A CA 1
ATOM 1553 C C . LYS A 1 193 ? 2.230 -19.102 -0.638 1.00 98.19 193 LYS A C 1
ATOM 1555 O O . LYS A 1 193 ? 1.045 -19.336 -0.417 1.00 98.19 193 LYS A O 1
ATOM 1560 N N . ASP A 1 194 ? 3.197 -19.349 0.236 1.00 97.94 194 ASP A N 1
ATOM 1561 C CA . ASP A 1 194 ? 2.924 -19.900 1.562 1.00 97.94 194 ASP A CA 1
ATOM 1562 C C . ASP A 1 194 ? 2.395 -18.821 2.509 1.00 97.94 194 ASP A C 1
ATOM 1564 O O . ASP A 1 194 ? 1.495 -19.100 3.294 1.00 97.94 194 ASP A O 1
ATOM 1568 N N . GLU A 1 195 ? 2.849 -17.574 2.361 1.00 97.62 195 GLU A N 1
ATOM 1569 C CA . GLU A 1 195 ? 2.295 -16.436 3.094 1.00 97.62 195 GLU A CA 1
ATOM 1570 C C . GLU A 1 195 ? 0.826 -16.201 2.728 1.00 97.62 195 GLU A C 1
ATOM 1572 O O . GLU A 1 195 ? -0.014 -16.127 3.621 1.00 97.62 195 GLU A O 1
ATOM 1577 N N . PHE A 1 196 ? 0.484 -16.214 1.435 1.00 97.81 196 PHE A N 1
ATOM 1578 C CA . PHE A 1 196 ? -0.912 -16.151 0.996 1.00 97.81 196 PHE A CA 1
ATOM 1579 C C . PHE A 1 196 ? -1.746 -17.289 1.597 1.00 97.81 196 PHE A C 1
ATOM 1581 O O . PHE A 1 196 ? -2.801 -17.045 2.170 1.00 97.81 196 PHE A O 1
ATOM 1588 N N . LYS A 1 197 ? -1.275 -18.541 1.514 1.00 96.31 197 LYS A N 1
ATOM 1589 C CA . LYS A 1 197 ? -2.018 -19.697 2.049 1.00 96.31 197 LYS A CA 1
ATOM 1590 C C . LYS A 1 197 ? -2.231 -19.624 3.561 1.00 96.31 197 LYS A C 1
ATOM 1592 O O . LYS A 1 197 ? -3.272 -20.079 4.022 1.00 96.31 197 LYS A O 1
ATOM 1597 N N . ASN A 1 198 ? -1.261 -19.093 4.304 1.00 97.31 198 ASN A N 1
ATOM 1598 C CA . ASN A 1 198 ? -1.328 -18.990 5.762 1.00 97.31 198 ASN A CA 1
ATOM 1599 C C . ASN A 1 198 ? -2.215 -17.832 6.240 1.00 97.31 198 ASN A C 1
ATOM 1601 O O . ASN A 1 198 ? -2.676 -17.877 7.372 1.00 97.31 198 ASN A O 1
ATOM 1605 N N . ASN A 1 199 ? -2.458 -16.825 5.395 1.00 96.94 199 ASN A N 1
ATOM 1606 C CA . ASN A 1 199 ? -3.243 -15.634 5.735 1.00 96.94 199 ASN A CA 1
ATOM 1607 C C . ASN A 1 199 ? -4.587 -15.552 4.980 1.00 96.94 199 ASN A C 1
ATOM 1609 O O . ASN A 1 199 ? -5.236 -14.507 4.991 1.00 96.94 199 ASN A O 1
ATOM 1613 N N . PHE A 1 200 ? -4.996 -16.617 4.279 1.00 97.69 200 PHE A N 1
ATOM 1614 C CA . PHE A 1 200 ? -6.225 -16.640 3.486 1.00 97.69 200 PHE A CA 1
ATOM 1615 C C . PHE A 1 200 ? -7.096 -17.873 3.788 1.00 97.69 200 PHE A C 1
ATOM 1617 O O . PHE A 1 200 ? -6.708 -19.008 3.459 1.00 97.69 200 PHE A O 1
ATOM 1624 N N . PRO A 1 201 ? -8.338 -17.689 4.268 1.00 98.06 201 PRO A N 1
ATOM 1625 C CA . PRO A 1 201 ? -9.053 -16.414 4.437 1.00 98.06 201 PRO A CA 1
ATOM 1626 C C . PRO A 1 201 ? -8.571 -15.589 5.640 1.00 98.06 201 PRO A C 1
ATOM 1628 O O . PRO A 1 201 ? -7.924 -16.124 6.531 1.00 98.06 201 PRO A O 1
ATOM 1631 N N . ALA A 1 202 ? -8.881 -14.290 5.643 1.00 98.31 202 ALA A N 1
ATOM 1632 C CA . ALA A 1 202 ? -8.607 -13.406 6.773 1.00 98.31 202 ALA A CA 1
ATOM 1633 C C . ALA A 1 202 ? -9.594 -13.662 7.923 1.00 98.31 202 ALA A C 1
ATOM 1635 O O . ALA A 1 202 ? -10.798 -13.769 7.693 1.00 98.31 202 ALA A O 1
ATOM 1636 N N . ASP A 1 203 ? -9.119 -13.682 9.168 1.00 98.12 203 ASP A N 1
ATOM 1637 C CA . ASP A 1 203 ? -9.994 -13.932 10.321 1.00 98.12 203 ASP A CA 1
ATOM 1638 C C . ASP A 1 203 ? -10.998 -12.795 10.563 1.00 98.12 203 ASP A C 1
ATOM 1640 O O . ASP A 1 203 ? -12.116 -13.042 11.012 1.00 98.12 203 ASP A O 1
ATOM 1644 N N . PHE A 1 204 ? -10.625 -11.547 10.258 1.00 97.44 204 PHE A N 1
ATOM 1645 C CA . PHE A 1 204 ? -11.417 -10.362 10.583 1.00 97.44 204 PHE A CA 1
ATOM 1646 C C . PHE A 1 204 ? -11.186 -9.197 9.615 1.00 97.44 204 PHE A C 1
ATOM 1648 O O . PHE A 1 204 ? -10.047 -8.888 9.264 1.00 97.44 204 PHE A O 1
ATOM 1655 N N . ILE A 1 205 ? -12.268 -8.496 9.265 1.00 97.88 205 ILE A N 1
ATOM 1656 C CA . ILE A 1 205 ? -12.245 -7.176 8.623 1.00 97.88 205 ILE A CA 1
ATOM 1657 C C . ILE A 1 205 ? -13.286 -6.240 9.258 1.00 97.88 205 ILE A C 1
ATOM 1659 O O . ILE A 1 205 ? -14.307 -6.693 9.782 1.00 97.88 205 ILE A O 1
ATOM 1663 N N . ALA A 1 206 ? -13.064 -4.927 9.167 1.00 96.75 206 ALA A N 1
ATOM 1664 C CA . ALA A 1 206 ? -14.033 -3.924 9.601 1.00 96.75 206 ALA A CA 1
ATOM 1665 C C . ALA A 1 206 ? -14.025 -2.705 8.682 1.00 96.75 206 ALA A C 1
ATOM 1667 O O . ALA A 1 206 ? -12.999 -2.046 8.549 1.00 96.75 206 ALA A O 1
ATOM 1668 N N . GLU A 1 207 ? -15.170 -2.405 8.073 1.00 97.56 207 GLU A N 1
ATOM 1669 C CA . GLU A 1 207 ? -15.350 -1.228 7.220 1.00 97.56 207 GLU A CA 1
ATOM 1670 C C . GLU A 1 207 ? -16.793 -0.704 7.289 1.00 97.56 207 GLU A C 1
ATOM 1672 O O . GLU A 1 207 ? -17.697 -1.339 7.845 1.00 97.56 207 GLU A O 1
ATOM 1677 N N . GLY A 1 208 ? -17.012 0.472 6.695 1.00 95.56 208 GLY A N 1
ATOM 1678 C CA . GLY A 1 208 ? -18.312 1.134 6.657 1.00 95.56 208 GLY A CA 1
ATOM 1679 C C . GLY A 1 208 ? -19.404 0.345 5.935 1.00 95.56 208 GLY A C 1
ATOM 1680 O O . GLY A 1 208 ? -19.154 -0.423 5.007 1.00 95.56 208 GLY A O 1
ATOM 1681 N N . ILE A 1 209 ? -20.657 0.595 6.318 1.00 96.38 209 ILE A N 1
ATOM 1682 C CA . ILE A 1 209 ? -21.864 -0.010 5.733 1.00 96.38 209 ILE A CA 1
ATOM 1683 C C . ILE A 1 209 ? -21.969 0.145 4.211 1.00 96.38 209 ILE A C 1
ATOM 1685 O O . ILE A 1 209 ? -22.547 -0.705 3.527 1.00 96.38 209 ILE A O 1
ATOM 1689 N N . ASP A 1 210 ? -21.367 1.188 3.646 1.00 94.50 210 ASP A N 1
ATOM 1690 C CA . ASP A 1 210 ? -21.270 1.397 2.204 1.00 94.50 210 ASP A CA 1
ATOM 1691 C C . ASP A 1 210 ? -20.449 0.309 1.486 1.00 94.50 210 ASP A C 1
ATOM 1693 O O . ASP A 1 210 ? -20.727 0.006 0.322 1.00 94.50 210 ASP A O 1
ATOM 1697 N N . GLN A 1 211 ? -19.527 -0.368 2.179 1.00 97.69 211 GLN A N 1
ATOM 1698 C CA . GLN A 1 211 ? -18.711 -1.440 1.601 1.00 97.69 211 GLN A CA 1
ATOM 1699 C C . GLN A 1 211 ? -19.492 -2.718 1.290 1.00 97.69 211 GLN A C 1
ATOM 1701 O O . GLN A 1 211 ? -19.031 -3.524 0.481 1.00 97.69 211 GLN A O 1
ATOM 1706 N N . THR A 1 212 ? -20.727 -2.858 1.784 1.00 96.50 212 THR A N 1
ATOM 1707 C CA . THR A 1 212 ? -21.658 -3.925 1.359 1.00 96.50 212 THR A CA 1
ATOM 1708 C C . THR A 1 212 ? -21.949 -3.910 -0.146 1.00 96.50 212 THR A C 1
ATOM 1710 O O . THR A 1 212 ? -22.367 -4.922 -0.711 1.00 96.50 212 THR A O 1
ATOM 1713 N N . ARG A 1 213 ? -21.719 -2.771 -0.816 1.00 96.44 213 ARG A N 1
ATOM 1714 C CA . ARG A 1 213 ? -21.829 -2.601 -2.274 1.00 96.44 213 ARG A CA 1
ATOM 1715 C C . ARG A 1 213 ? -20.497 -2.278 -2.957 1.00 96.44 213 ARG A C 1
ATOM 1717 O O . ARG A 1 213 ? -20.491 -2.074 -4.166 1.00 96.44 213 ARG A O 1
ATOM 1724 N N . GLY A 1 214 ? -19.411 -2.228 -2.192 1.00 97.00 214 GLY A N 1
ATOM 1725 C CA . GLY A 1 214 ? -18.054 -1.964 -2.660 1.00 97.00 214 GLY A CA 1
ATOM 1726 C C . GLY A 1 214 ? -17.147 -3.145 -2.343 1.00 97.00 214 GLY A C 1
ATOM 1727 O O . GLY A 1 214 ? -17.338 -4.243 -2.871 1.00 97.00 214 GLY A O 1
ATOM 1728 N N . TRP A 1 215 ? -16.184 -2.923 -1.450 1.00 98.38 215 TRP A N 1
ATOM 1729 C CA . TRP A 1 215 ? -15.083 -3.846 -1.200 1.00 98.38 215 TRP A CA 1
ATOM 1730 C C . TRP A 1 215 ? -15.511 -5.220 -0.676 1.00 98.38 215 TRP A C 1
ATOM 1732 O O . TRP A 1 215 ? -14.952 -6.228 -1.111 1.00 98.38 215 TRP A O 1
ATOM 1742 N N . PHE A 1 216 ? -16.528 -5.302 0.194 1.00 98.31 216 PHE A N 1
ATOM 1743 C CA . PHE A 1 216 ? -17.011 -6.600 0.684 1.00 98.31 216 PHE A CA 1
ATOM 1744 C C . PHE A 1 216 ? -17.534 -7.457 -0.467 1.00 98.31 216 PHE A C 1
ATOM 1746 O O . PHE A 1 216 ? -17.224 -8.647 -0.542 1.00 98.31 216 PHE A O 1
ATOM 1753 N N . TYR A 1 217 ? -18.297 -6.836 -1.373 1.00 98.19 217 TYR A N 1
ATOM 1754 C CA . TYR A 1 217 ? -18.885 -7.501 -2.528 1.00 98.19 217 TYR A CA 1
ATOM 1755 C C . TYR A 1 217 ? -17.814 -7.946 -3.523 1.00 98.19 217 TYR A C 1
ATOM 1757 O O . TYR A 1 217 ? -17.782 -9.120 -3.891 1.00 98.19 217 TYR A O 1
ATOM 1765 N N . THR A 1 218 ? -16.927 -7.046 -3.956 1.00 98.19 218 THR A N 1
ATOM 1766 C CA . THR A 1 218 ? -15.943 -7.402 -4.987 1.00 98.19 218 THR A CA 1
ATOM 1767 C C . THR A 1 218 ? -14.895 -8.374 -4.481 1.00 98.19 218 THR A C 1
ATOM 1769 O O . THR A 1 218 ? -14.581 -9.322 -5.198 1.00 98.19 218 THR A O 1
ATOM 1772 N N . SER A 1 219 ? -14.433 -8.231 -3.236 1.00 98.19 219 SER A N 1
ATOM 1773 C CA . SER A 1 219 ? -13.536 -9.215 -2.623 1.00 98.19 219 SER A CA 1
ATOM 1774 C C . SER A 1 219 ? -14.184 -10.596 -2.587 1.00 98.19 219 SER A C 1
ATOM 1776 O O . SER A 1 219 ? -13.565 -11.579 -2.995 1.00 98.19 219 SER A O 1
ATOM 1778 N N . LEU A 1 220 ? -15.451 -10.686 -2.160 1.00 98.38 220 LEU A N 1
ATOM 1779 C CA . LEU A 1 220 ? -16.173 -11.956 -2.103 1.00 98.38 220 LEU A CA 1
ATOM 1780 C C . LEU A 1 220 ? -16.346 -12.581 -3.491 1.00 98.38 220 LEU A C 1
ATOM 1782 O O . LEU A 1 220 ? -16.090 -13.772 -3.655 1.00 98.38 220 LEU A O 1
ATOM 1786 N N . VAL A 1 221 ? -16.736 -11.790 -4.495 1.00 98.12 221 VAL A N 1
ATOM 1787 C CA . VAL A 1 221 ? -16.907 -12.263 -5.878 1.00 98.12 221 VAL A CA 1
ATOM 1788 C C . VAL A 1 221 ? -15.594 -12.790 -6.451 1.00 98.12 221 VAL A C 1
ATOM 1790 O O . VAL A 1 221 ? -15.566 -13.908 -6.966 1.00 98.12 221 VAL A O 1
ATOM 1793 N N . MET A 1 222 ? -14.508 -12.021 -6.339 1.00 97.69 222 MET A N 1
ATOM 1794 C CA . MET A 1 222 ? -13.192 -12.415 -6.851 1.00 97.69 222 MET A CA 1
ATOM 1795 C C . MET A 1 222 ? -12.693 -13.684 -6.161 1.00 97.69 222 MET A C 1
ATOM 1797 O O . MET A 1 222 ? -12.281 -14.641 -6.817 1.00 97.69 222 MET A O 1
ATOM 1801 N N . SER A 1 223 ? -12.793 -13.717 -4.834 1.00 98.00 223 SER A N 1
ATOM 1802 C CA . SER A 1 223 ? -12.350 -14.838 -4.014 1.00 98.00 223 SER A CA 1
ATOM 1803 C C . SER A 1 223 ? -13.139 -16.118 -4.290 1.00 98.00 223 SER A C 1
ATOM 1805 O O . SER A 1 223 ? -12.555 -17.186 -4.478 1.00 98.00 223 SER A O 1
ATOM 1807 N N . ALA A 1 224 ? -14.467 -16.023 -4.388 1.00 98.00 224 ALA A N 1
ATOM 1808 C CA . ALA A 1 224 ? -15.315 -17.162 -4.710 1.00 98.00 224 ALA A CA 1
ATOM 1809 C C . ALA A 1 224 ? -15.044 -17.686 -6.129 1.00 98.00 224 ALA A C 1
ATOM 1811 O O . ALA A 1 224 ? -14.974 -18.897 -6.326 1.00 98.00 224 ALA A O 1
ATOM 1812 N N . ALA A 1 225 ? -14.844 -16.795 -7.105 1.00 98.00 225 ALA A N 1
ATOM 1813 C CA . ALA A 1 225 ? -14.576 -17.180 -8.489 1.00 98.00 225 ALA A CA 1
ATOM 1814 C C . ALA A 1 225 ? -13.201 -17.845 -8.673 1.00 98.00 225 ALA A C 1
ATOM 1816 O O . ALA A 1 225 ? -13.087 -18.805 -9.432 1.00 98.00 225 ALA A O 1
ATOM 1817 N N . LEU A 1 226 ? -12.165 -17.344 -7.994 1.00 97.81 226 LEU A N 1
ATOM 1818 C CA . LEU A 1 226 ? -10.785 -17.814 -8.164 1.00 97.81 226 LEU A CA 1
ATOM 1819 C C . LEU A 1 226 ? -10.417 -18.965 -7.222 1.00 97.81 226 LEU A C 1
ATOM 1821 O O . LEU A 1 226 ? -9.653 -19.850 -7.605 1.00 97.81 226 LEU A O 1
ATOM 1825 N N . PHE A 1 227 ? -10.952 -18.964 -5.999 1.00 97.50 227 PHE A N 1
ATOM 1826 C CA . PHE A 1 227 ? -10.538 -19.879 -4.929 1.00 97.50 227 PHE A CA 1
ATOM 1827 C C . PHE A 1 227 ? -11.686 -20.684 -4.312 1.00 97.50 227 PHE A C 1
ATOM 1829 O O . PHE A 1 227 ? -11.429 -21.557 -3.485 1.00 97.50 227 PHE A O 1
ATOM 1836 N N . GLY A 1 228 ? -12.943 -20.413 -4.681 1.00 97.88 228 GLY A N 1
ATOM 1837 C CA . GLY A 1 228 ? -14.101 -21.157 -4.177 1.00 97.88 228 GLY A CA 1
ATOM 1838 C C . GLY A 1 228 ? -14.410 -20.941 -2.691 1.00 97.88 228 GLY A C 1
ATOM 1839 O O . GLY A 1 228 ? -15.128 -21.752 -2.111 1.00 97.88 228 GLY A O 1
ATOM 1840 N N . LYS A 1 229 ? -13.877 -19.882 -2.062 1.00 96.56 229 LYS A N 1
ATOM 1841 C CA . LYS A 1 229 ? -14.106 -19.555 -0.643 1.00 96.56 229 LYS A CA 1
ATOM 1842 C C . LYS A 1 229 ? -14.249 -18.051 -0.400 1.00 96.56 229 LYS A C 1
ATOM 1844 O O . LYS A 1 229 ? -13.836 -17.249 -1.239 1.00 96.56 229 LYS A O 1
ATOM 1849 N N . SER A 1 230 ? -14.853 -17.680 0.731 1.00 97.94 230 SER A N 1
ATOM 1850 C CA . SER A 1 230 ? -14.892 -16.288 1.210 1.00 97.94 230 SER A CA 1
ATOM 1851 C C . SER A 1 230 ? -13.468 -15.782 1.474 1.00 97.94 230 SER A C 1
ATOM 1853 O O . SER A 1 230 ? -12.630 -16.592 1.871 1.00 97.94 230 SER A O 1
ATOM 1855 N N . PRO A 1 231 ? -13.163 -14.487 1.264 1.00 98.00 231 PRO A N 1
ATOM 1856 C CA . PRO A 1 231 ? -11.856 -13.937 1.603 1.00 98.00 231 PRO A CA 1
ATOM 1857 C C . PRO A 1 231 ? -11.708 -13.575 3.084 1.00 98.00 231 PRO A C 1
ATOM 1859 O O . PRO A 1 231 ? -10.596 -13.277 3.512 1.00 98.00 231 PRO A O 1
ATOM 1862 N N . TYR A 1 232 ? -12.799 -13.605 3.850 1.00 98.25 232 TYR A N 1
ATOM 1863 C CA . TYR A 1 232 ? -12.839 -13.284 5.275 1.00 98.25 232 TYR A CA 1
ATOM 1864 C C . TYR A 1 232 ? -13.815 -14.197 6.032 1.00 98.25 232 TYR A C 1
ATOM 1866 O O . TYR A 1 232 ? -14.799 -14.663 5.446 1.00 98.25 232 TYR A O 1
ATOM 1874 N N . GLU A 1 233 ? -13.552 -14.411 7.321 1.00 97.81 233 GLU A N 1
ATOM 1875 C CA . GLU A 1 233 ? -14.386 -15.203 8.238 1.00 97.81 233 GLU A CA 1
ATOM 1876 C C . GLU A 1 233 ? -15.341 -14.318 9.058 1.00 97.81 233 GLU A C 1
ATOM 1878 O O . GLU A 1 233 ? -16.539 -14.593 9.108 1.00 97.81 233 GLU A O 1
ATOM 1883 N N . ASN A 1 234 ? -14.848 -13.211 9.632 1.00 97.62 234 ASN A N 1
ATOM 1884 C CA . ASN A 1 234 ? -15.649 -12.289 10.447 1.00 97.62 234 ASN A CA 1
ATOM 1885 C C . ASN A 1 234 ? -15.632 -10.861 9.885 1.00 97.62 234 ASN A C 1
ATOM 1887 O O . ASN A 1 234 ? -14.596 -10.357 9.445 1.00 97.62 234 ASN A O 1
ATOM 1891 N N . VAL A 1 235 ? -16.787 -10.190 9.919 1.00 97.25 235 VAL A N 1
ATOM 1892 C CA . VAL A 1 235 ? -16.963 -8.825 9.397 1.00 97.25 235 VAL A CA 1
ATOM 1893 C C . VAL A 1 235 ? -17.705 -7.970 10.416 1.00 97.25 235 VAL A C 1
ATOM 1895 O O . VAL A 1 235 ? -18.853 -8.269 10.743 1.00 97.25 235 VAL A O 1
ATOM 1898 N N . ILE A 1 236 ? -17.093 -6.866 10.848 1.00 96.56 236 ILE A N 1
ATOM 1899 C CA . ILE A 1 236 ? -17.816 -5.775 11.513 1.00 96.56 236 ILE A CA 1
ATOM 1900 C C . ILE A 1 236 ? -18.183 -4.723 10.474 1.00 96.56 236 ILE A C 1
ATOM 1902 O O . ILE A 1 236 ? -17.333 -4.194 9.759 1.00 96.56 236 ILE A O 1
ATOM 1906 N N . VAL A 1 237 ? -19.471 -4.400 10.411 1.00 96.88 237 VAL A N 1
ATOM 1907 C CA . VAL A 1 237 ? -19.985 -3.350 9.535 1.00 96.88 237 VAL A CA 1
ATOM 1908 C C . VAL A 1 237 ? -20.255 -2.115 10.377 1.00 96.88 237 VAL A C 1
ATOM 1910 O O . VAL A 1 237 ? -21.270 -2.045 11.069 1.00 96.88 237 VAL A O 1
ATOM 1913 N N . ASN A 1 238 ? -19.357 -1.131 10.324 1.00 95.31 238 ASN A N 1
ATOM 1914 C CA . ASN A 1 238 ? -19.574 0.114 11.051 1.00 95.31 238 ASN A CA 1
ATOM 1915 C C . ASN A 1 238 ? -20.559 1.024 10.310 1.00 95.31 238 ASN A C 1
ATOM 1917 O O . ASN A 1 238 ? -20.638 1.051 9.082 1.00 95.31 238 ASN A O 1
ATOM 1921 N N . GLY A 1 239 ? -21.310 1.812 11.066 1.00 94.94 239 GLY A N 1
ATOM 1922 C CA . GLY A 1 239 ? -22.214 2.804 10.512 1.00 94.94 239 GLY A CA 1
ATOM 1923 C C . GLY A 1 239 ? -21.482 4.040 9.993 1.00 94.94 239 GLY A C 1
ATOM 1924 O O . GLY A 1 239 ? -20.264 4.040 9.780 1.00 94.94 239 GLY A O 1
ATOM 1925 N N . LEU A 1 240 ? -22.233 5.121 9.788 1.00 94.38 240 LEU A N 1
ATOM 1926 C CA . LEU A 1 240 ? -21.713 6.356 9.205 1.00 94.38 240 LEU A CA 1
ATOM 1927 C C . LEU A 1 240 ? -21.593 7.467 10.244 1.00 94.38 240 LEU A C 1
ATOM 1929 O O . LEU A 1 240 ? -22.535 7.769 10.978 1.00 94.38 240 LEU A O 1
ATOM 1933 N N . VAL A 1 241 ? -20.441 8.138 10.241 1.00 93.88 241 VAL A N 1
ATOM 1934 C CA . VAL A 1 241 ? -20.251 9.375 10.999 1.00 93.88 241 VAL A CA 1
ATOM 1935 C C . VAL A 1 241 ? -20.879 10.539 10.238 1.00 93.88 241 VAL A C 1
ATOM 1937 O O . VAL A 1 241 ? -20.517 10.850 9.098 1.00 93.88 241 VAL A O 1
ATOM 1940 N N . MET A 1 242 ? -21.809 11.209 10.902 1.00 94.25 242 MET A N 1
ATOM 1941 C CA . MET A 1 242 ? -22.543 12.364 10.408 1.00 94.25 242 MET A CA 1
ATOM 1942 C C . MET A 1 242 ? -22.066 13.622 11.126 1.00 94.25 242 MET A C 1
ATOM 1944 O O . MET A 1 242 ? -21.623 13.573 12.274 1.00 94.25 242 MET A O 1
ATOM 1948 N N . ALA A 1 243 ? -22.187 14.769 10.464 1.00 93.31 243 ALA A N 1
ATOM 1949 C CA . ALA A 1 243 ? -21.994 16.062 11.103 1.00 93.31 243 ALA A CA 1
ATOM 1950 C C . ALA A 1 243 ? -23.003 16.259 12.249 1.00 93.31 243 ALA A C 1
ATOM 1952 O O . ALA A 1 243 ? -24.038 15.591 12.309 1.00 93.31 243 ALA A O 1
ATOM 1953 N N . GLU A 1 244 ? -22.730 17.210 13.142 1.00 88.31 244 GLU A N 1
ATOM 1954 C CA . GLU A 1 244 ? -23.583 17.477 14.311 1.00 88.31 244 GLU A CA 1
ATOM 1955 C C . GLU A 1 244 ? -25.031 17.842 13.915 1.00 88.31 244 GLU A C 1
ATOM 1957 O O . GLU A 1 244 ? -25.990 17.485 14.601 1.00 88.31 244 GLU A O 1
ATOM 1962 N N . ASP A 1 245 ? -25.208 18.468 12.745 1.00 89.06 245 ASP A N 1
ATOM 1963 C CA . ASP A 1 245 ? -26.512 18.802 12.158 1.00 89.06 245 ASP A CA 1
ATOM 1964 C C . ASP A 1 245 ? -27.215 17.619 11.457 1.00 89.06 245 ASP A C 1
ATOM 1966 O O . ASP A 1 245 ? -28.316 17.777 10.927 1.00 89.06 245 ASP A O 1
ATOM 1970 N N . GLY A 1 246 ? -26.602 16.432 11.459 1.00 90.56 246 GLY A N 1
ATOM 1971 C CA . GLY A 1 246 ? -27.112 15.211 10.839 1.00 90.56 246 GLY A CA 1
ATOM 1972 C C . GLY A 1 246 ? -26.838 15.086 9.341 1.00 90.56 246 GLY A C 1
ATOM 1973 O O . GLY A 1 246 ? -27.290 14.120 8.732 1.00 90.56 246 GLY A O 1
ATOM 1974 N N . LYS A 1 247 ? -26.116 16.022 8.712 1.00 92.88 247 LYS A N 1
ATOM 1975 C CA . LYS A 1 247 ? -25.722 15.880 7.302 1.00 92.88 247 LYS A CA 1
ATOM 1976 C C . LYS A 1 247 ? -24.500 14.980 7.158 1.00 92.88 247 LYS A C 1
ATOM 1978 O O . LYS A 1 247 ? -23.634 14.936 8.030 1.00 92.88 247 LYS A O 1
ATOM 1983 N N . LYS A 1 248 ? -24.369 14.330 5.998 1.00 92.25 248 LYS A N 1
ATOM 1984 C CA . LYS A 1 248 ? -23.149 13.592 5.648 1.00 92.25 248 LYS A CA 1
ATOM 1985 C C . LYS A 1 248 ? -21.940 14.532 5.686 1.00 92.25 248 LYS A C 1
ATOM 1987 O O . LYS A 1 248 ? -21.984 15.639 5.137 1.00 92.25 248 LYS A O 1
ATOM 1992 N N . MET A 1 249 ? -20.865 14.096 6.335 1.00 92.94 249 MET A N 1
ATOM 1993 C CA . MET A 1 249 ? -19.608 14.841 6.347 1.00 92.94 249 MET A CA 1
ATOM 1994 C C . MET A 1 249 ? -19.008 14.896 4.937 1.00 92.94 249 MET A C 1
ATOM 1996 O O . MET A 1 249 ? -19.051 13.920 4.186 1.00 92.94 249 MET A O 1
ATOM 2000 N N . SER A 1 250 ? -18.439 16.038 4.548 1.00 91.31 250 SER A N 1
ATOM 2001 C CA . SER A 1 250 ? -17.693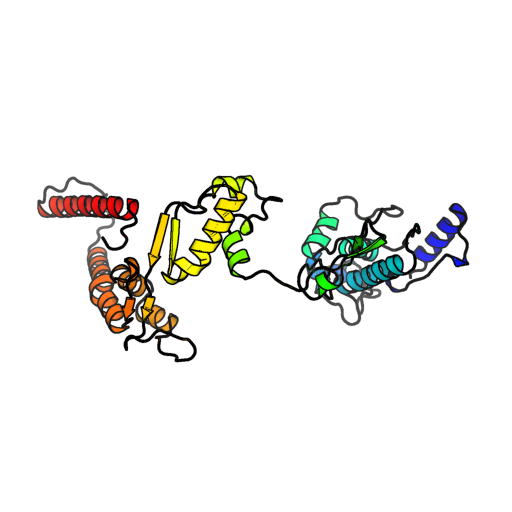 16.140 3.293 1.00 91.31 250 SER A CA 1
ATOM 2002 C C . SER A 1 250 ? -16.584 17.183 3.355 1.00 91.31 250 SER A C 1
ATOM 2004 O O . SER A 1 250 ? -16.767 18.283 3.882 1.00 91.31 250 SER A O 1
ATOM 2006 N N . LYS A 1 251 ? -15.450 16.873 2.712 1.00 90.25 251 LYS A N 1
ATOM 2007 C CA . LYS A 1 251 ? -14.311 17.798 2.546 1.00 90.25 251 LYS A CA 1
ATOM 2008 C C . LYS A 1 251 ? -14.724 19.120 1.893 1.00 90.25 251 LYS A C 1
ATOM 2010 O O . LYS A 1 251 ? -14.194 20.173 2.227 1.00 90.25 251 LYS A O 1
ATOM 2015 N N . ARG A 1 252 ? -15.709 19.078 0.988 1.00 92.19 252 ARG A N 1
ATOM 2016 C CA . ARG A 1 252 ? -16.240 20.265 0.303 1.00 92.19 252 ARG A CA 1
ATOM 2017 C C . ARG A 1 252 ? -17.039 21.175 1.237 1.00 92.19 252 ARG A C 1
ATOM 2019 O O . ARG A 1 252 ? -16.908 22.389 1.129 1.00 92.19 252 ARG A O 1
ATOM 2026 N N . LEU A 1 253 ? -17.877 20.607 2.106 1.00 91.62 253 LEU A N 1
ATOM 2027 C CA . LEU A 1 253 ? -18.698 21.385 3.039 1.00 91.62 253 LEU A CA 1
ATOM 2028 C C . LEU A 1 253 ? -17.930 21.806 4.294 1.00 91.62 253 LEU A C 1
ATOM 2030 O O . LEU A 1 253 ? -18.390 22.715 4.976 1.00 91.62 253 LEU A O 1
ATOM 2034 N N . LYS A 1 254 ? -16.791 21.160 4.592 1.00 89.75 254 LYS A N 1
ATOM 2035 C CA . LYS A 1 254 ? -15.999 21.393 5.812 1.00 89.75 254 LYS A CA 1
ATOM 2036 C C . LYS A 1 254 ? -16.872 21.348 7.074 1.00 89.75 254 LYS A C 1
ATOM 2038 O O . LYS A 1 254 ? -16.731 22.161 7.978 1.00 89.75 254 LYS A O 1
ATOM 2043 N N . ASN A 1 255 ? -17.826 20.418 7.094 1.00 90.75 255 ASN A N 1
ATOM 2044 C CA . ASN A 1 255 ? -18.829 20.258 8.148 1.00 90.75 255 ASN A CA 1
ATOM 2045 C C . ASN A 1 255 ? -18.437 19.179 9.170 1.00 90.75 255 ASN A C 1
ATOM 2047 O O . ASN A 1 255 ? -19.301 18.498 9.713 1.00 90.75 255 ASN A O 1
ATOM 2051 N N . TYR A 1 256 ? -17.141 18.988 9.391 1.00 90.12 256 TYR A N 1
ATOM 2052 C CA . TYR A 1 256 ? -16.596 18.055 10.368 1.00 90.12 256 TYR A CA 1
ATOM 2053 C C . TYR A 1 256 ? -15.420 18.721 11.088 1.00 90.12 256 TYR A C 1
ATOM 2055 O O . TYR A 1 256 ? -14.743 19.555 10.481 1.00 90.12 256 TYR A O 1
ATOM 2063 N N . PRO A 1 257 ? -15.182 18.393 12.366 1.00 87.94 257 PRO A N 1
ATOM 2064 C CA . PRO A 1 257 ? -14.013 18.890 13.073 1.00 87.94 257 PRO A CA 1
ATOM 2065 C C . PRO A 1 257 ? -12.750 18.233 12.521 1.00 87.94 257 PRO A C 1
ATOM 2067 O O . PRO A 1 257 ? -12.752 17.041 12.206 1.00 87.94 257 PRO A O 1
ATOM 2070 N N . GLU A 1 258 ? -11.663 18.996 12.417 1.00 91.75 258 GLU A N 1
ATOM 2071 C CA . GLU A 1 258 ? -10.396 18.453 11.935 1.00 91.75 258 GLU A CA 1
ATOM 2072 C C . GLU A 1 258 ? -9.880 17.369 12.903 1.00 91.75 258 GLU A C 1
ATOM 2074 O O . GLU A 1 258 ? -9.695 17.652 14.093 1.00 91.75 258 GLU A O 1
ATOM 2079 N N . PRO A 1 259 ? -9.627 16.125 12.440 1.00 91.31 259 PRO A N 1
ATOM 2080 C CA . PRO A 1 259 ? -9.304 15.007 13.331 1.00 91.31 259 PRO A CA 1
ATOM 2081 C C . PRO A 1 259 ? -8.113 15.278 14.254 1.00 91.31 259 PRO A C 1
ATOM 2083 O O . PRO A 1 259 ? -8.148 14.937 15.434 1.00 91.31 259 PRO A O 1
ATOM 2086 N N . TRP A 1 260 ? -7.073 15.943 13.746 1.00 94.75 260 TRP A N 1
ATOM 2087 C CA . TRP A 1 260 ? -5.888 16.282 14.535 1.00 94.75 260 TRP A CA 1
ATOM 2088 C C . TRP A 1 260 ? -6.173 17.279 15.658 1.00 94.75 260 TRP A C 1
ATOM 2090 O O . TRP A 1 260 ? -5.542 17.199 16.710 1.00 94.75 260 TRP A O 1
ATOM 2100 N N . GLU A 1 261 ? -7.130 18.189 15.481 1.00 95.12 261 GLU A N 1
ATOM 2101 C CA . GLU A 1 261 ? -7.523 19.117 16.543 1.00 95.12 261 GLU A CA 1
ATOM 2102 C C . GLU A 1 261 ? -8.208 18.367 17.689 1.00 95.12 261 GLU A C 1
ATOM 2104 O O . GLU A 1 261 ? -7.871 18.584 18.854 1.00 95.12 261 GLU A O 1
ATOM 2109 N N . ILE A 1 262 ? -9.092 17.417 17.361 1.00 95.75 262 ILE A N 1
ATOM 2110 C CA . ILE A 1 262 ? -9.749 16.548 18.347 1.00 95.75 262 ILE A CA 1
ATOM 2111 C C . ILE A 1 262 ? -8.715 15.713 19.108 1.00 95.75 262 ILE A C 1
ATOM 2113 O O . ILE A 1 262 ? -8.726 15.695 20.339 1.00 95.75 262 ILE A O 1
ATOM 2117 N N . LEU A 1 263 ? -7.791 15.066 18.392 1.00 95.94 263 LEU A N 1
ATOM 2118 C CA . LEU A 1 263 ? -6.754 14.224 18.994 1.00 95.94 263 LEU A CA 1
ATOM 2119 C C . LEU A 1 263 ? -5.842 15.017 19.935 1.00 95.94 263 LEU A C 1
ATOM 2121 O O . LEU A 1 263 ? -5.591 14.581 21.057 1.00 95.94 263 LEU A O 1
ATOM 2125 N N . ASN A 1 264 ? -5.382 16.194 19.510 1.00 96.31 264 ASN A N 1
ATOM 2126 C CA . ASN A 1 264 ? -4.491 17.030 20.315 1.00 96.31 264 ASN A CA 1
ATOM 2127 C C . ASN A 1 264 ? -5.188 17.601 21.556 1.00 96.31 264 ASN A C 1
ATOM 2129 O O . ASN A 1 264 ? -4.548 17.792 22.589 1.00 96.31 264 ASN A O 1
ATOM 2133 N N . LYS A 1 265 ? -6.492 17.882 21.465 1.00 96.69 265 LYS A N 1
ATOM 2134 C CA . LYS A 1 265 ? -7.262 18.481 22.558 1.00 96.69 265 LYS A CA 1
ATOM 2135 C C . LYS A 1 265 ? -7.753 17.455 23.579 1.00 96.69 265 LYS A C 1
ATOM 2137 O O . LYS A 1 265 ? -7.751 17.751 24.773 1.00 96.69 265 LYS A O 1
ATOM 2142 N N . TYR A 1 266 ? -8.173 16.273 23.128 1.00 96.44 266 TYR A N 1
ATOM 2143 C CA . TYR A 1 266 ? -8.866 15.294 23.971 1.00 96.44 266 TYR A CA 1
ATOM 2144 C C . TYR A 1 266 ? -8.153 13.959 24.138 1.00 96.44 266 TYR A C 1
ATOM 2146 O O . TYR A 1 266 ? -8.586 13.188 24.985 1.00 96.44 266 TYR A O 1
ATOM 2154 N N . SER A 1 267 ? -7.057 13.709 23.417 1.00 95.19 267 SER A N 1
ATOM 2155 C CA . SER A 1 267 ? -6.385 12.411 23.257 1.00 95.19 267 SER A CA 1
ATOM 2156 C C . SER A 1 267 ? -7.075 11.443 22.291 1.00 95.19 267 SER A C 1
ATOM 2158 O O . SER A 1 267 ? -8.279 11.513 22.031 1.00 95.19 267 SER A O 1
ATOM 2160 N N . ALA A 1 268 ? -6.283 10.503 21.771 1.00 96.94 268 ALA A N 1
ATOM 2161 C CA . ALA A 1 268 ? -6.773 9.410 20.939 1.00 96.94 268 ALA A CA 1
ATOM 2162 C C . ALA A 1 268 ? -7.709 8.462 21.704 1.00 96.94 268 ALA A C 1
ATOM 2164 O O . ALA A 1 268 ? -8.666 7.958 21.120 1.00 96.94 268 ALA A O 1
ATOM 2165 N N . ASP A 1 269 ? -7.471 8.253 23.000 1.00 97.00 269 ASP A N 1
ATOM 2166 C CA . ASP A 1 269 ? -8.243 7.304 23.807 1.00 97.00 269 ASP A CA 1
ATOM 2167 C C . ASP A 1 269 ? -9.666 7.801 24.055 1.00 97.00 269 ASP A C 1
ATOM 2169 O O . ASP A 1 269 ? -10.615 7.028 23.941 1.00 97.00 269 ASP A O 1
ATOM 2173 N N . ALA A 1 270 ? -9.841 9.105 24.296 1.00 97.19 270 ALA A N 1
ATOM 2174 C CA . ALA A 1 270 ? -11.173 9.692 24.416 1.00 97.19 270 ALA A CA 1
ATOM 2175 C C . ALA A 1 270 ? -11.981 9.547 23.124 1.00 97.19 270 ALA A C 1
ATOM 2177 O O . ALA A 1 270 ? -13.162 9.210 23.171 1.00 97.19 270 ALA A O 1
ATOM 2178 N N . LEU A 1 271 ? -11.343 9.771 21.969 1.00 96.62 271 LEU A N 1
ATOM 2179 C CA . LEU A 1 271 ? -11.992 9.603 20.673 1.00 96.62 271 LEU A CA 1
ATOM 2180 C C . LEU A 1 271 ? -12.347 8.133 20.415 1.00 96.62 271 LEU A C 1
ATOM 2182 O O . LEU A 1 271 ? -13.480 7.845 20.047 1.00 96.62 271 LEU A O 1
ATOM 2186 N N . ARG A 1 272 ? -11.415 7.200 20.642 1.00 95.75 272 ARG A N 1
ATOM 2187 C CA . ARG A 1 272 ? -11.661 5.758 20.478 1.00 95.75 272 ARG A CA 1
ATOM 2188 C C . ARG A 1 272 ? -12.810 5.279 21.354 1.00 95.75 272 ARG A C 1
ATOM 2190 O O . ARG A 1 272 ? -13.736 4.660 20.842 1.00 95.75 272 ARG A O 1
ATOM 2197 N N . TYR A 1 273 ? -12.785 5.618 22.642 1.00 95.62 273 TYR A N 1
ATOM 2198 C CA . TYR A 1 273 ? -13.845 5.232 23.570 1.00 95.62 273 TYR A CA 1
ATOM 2199 C C . TYR A 1 273 ? -15.189 5.856 23.179 1.00 95.62 273 TYR A C 1
ATOM 2201 O O . TYR A 1 273 ? -16.202 5.168 23.191 1.00 95.62 273 TYR A O 1
ATOM 2209 N N . TYR A 1 274 ? -15.207 7.129 22.765 1.00 95.75 274 TYR A N 1
ATOM 2210 C CA . TYR A 1 274 ? -16.425 7.781 22.276 1.00 95.75 274 TYR A CA 1
ATOM 2211 C C . TYR A 1 274 ? -17.042 7.036 21.088 1.00 95.75 274 TYR A C 1
ATOM 2213 O O . TYR A 1 274 ? -18.252 6.817 21.077 1.00 95.75 274 TYR A O 1
ATOM 2221 N N . MET A 1 275 ? -16.216 6.606 20.131 1.00 94.69 275 MET A N 1
ATOM 2222 C CA . MET A 1 275 ? -16.666 5.854 18.958 1.00 94.69 275 MET A CA 1
ATOM 2223 C C . MET A 1 275 ? -17.165 4.451 19.328 1.00 94.69 275 MET A C 1
ATOM 2225 O O . MET A 1 275 ? -18.209 4.043 18.834 1.00 94.69 275 MET A O 1
ATOM 2229 N N . LEU A 1 276 ? -16.466 3.739 20.219 1.00 93.75 276 LEU A N 1
ATOM 2230 C CA . LEU A 1 276 ? -16.872 2.407 20.690 1.00 93.75 276 LEU A CA 1
ATOM 2231 C C . LEU A 1 276 ? -18.153 2.441 21.532 1.00 93.75 276 LEU A C 1
ATOM 2233 O O . LEU A 1 276 ? -18.980 1.547 21.427 1.00 93.75 276 LEU A O 1
ATOM 2237 N N . SER A 1 277 ? -18.360 3.500 22.320 1.00 91.75 277 SER A N 1
ATOM 2238 C CA . SER A 1 277 ? -19.580 3.683 23.121 1.00 91.75 277 SER A CA 1
ATOM 2239 C C . SER A 1 277 ? -20.802 4.128 22.308 1.00 91.75 277 SER A C 1
ATOM 2241 O O . SER A 1 277 ? -21.863 4.384 22.879 1.00 91.75 277 SER A O 1
ATOM 2243 N N . ALA A 1 278 ? -20.645 4.316 20.997 1.00 91.50 278 ALA A N 1
ATOM 2244 C CA . ALA A 1 278 ? -21.670 4.885 20.143 1.00 91.50 278 ALA A CA 1
ATOM 2245 C C . ALA A 1 278 ? -22.317 3.826 19.241 1.00 91.50 278 ALA A C 1
ATOM 2247 O O . ALA A 1 278 ? -21.672 2.843 18.888 1.00 91.50 278 ALA A O 1
ATOM 2248 N N . PRO A 1 279 ? -23.551 4.066 18.753 1.00 91.06 279 PRO A N 1
ATOM 2249 C CA . PRO A 1 279 ? -24.268 3.118 17.891 1.00 91.06 279 PRO A CA 1
ATOM 2250 C C . PRO A 1 279 ? -23.564 2.772 16.569 1.00 91.06 279 PRO A C 1
ATOM 2252 O O . PRO A 1 279 ? -23.977 1.854 15.867 1.00 91.06 279 PRO A O 1
ATOM 2255 N N . ILE A 1 280 ? -22.489 3.485 16.216 1.00 93.44 280 ILE A N 1
ATOM 2256 C CA . ILE A 1 280 ? -21.733 3.245 14.987 1.00 93.44 280 ILE A CA 1
ATOM 2257 C C . ILE A 1 280 ? -21.145 1.833 14.908 1.00 93.44 280 ILE A C 1
ATOM 2259 O O . ILE A 1 280 ? -20.999 1.311 13.806 1.00 93.44 280 ILE A O 1
ATOM 2263 N N . VAL A 1 281 ? -20.853 1.186 16.040 1.00 92.94 281 VAL A N 1
ATOM 2264 C CA . VAL A 1 281 ? -20.378 -0.209 16.050 1.00 92.94 281 VAL A CA 1
ATOM 2265 C C . VAL A 1 281 ? -21.475 -1.219 15.682 1.00 92.94 281 VAL A C 1
ATOM 2267 O O . VAL A 1 281 ? -21.159 -2.338 15.300 1.00 92.94 281 VAL A O 1
ATOM 2270 N N . HIS A 1 282 ? -22.746 -0.801 15.702 1.00 91.50 282 HIS A N 1
ATOM 2271 C CA . HIS A 1 282 ? -23.920 -1.593 15.306 1.00 91.50 282 HIS A CA 1
ATOM 2272 C C . HIS A 1 282 ? -24.410 -1.276 13.885 1.00 91.50 282 HIS A C 1
ATOM 2274 O O . HIS A 1 282 ? -25.542 -1.591 13.519 1.00 91.50 282 HIS A O 1
ATOM 2280 N N . GLY A 1 283 ? -23.587 -0.611 13.068 1.00 93.19 283 GLY A N 1
ATOM 2281 C CA . GLY A 1 283 ? -23.969 -0.221 11.708 1.00 93.19 283 GLY A CA 1
ATOM 2282 C C . GLY A 1 283 ? -24.866 1.022 11.630 1.00 93.19 283 GLY A C 1
ATOM 2283 O O . GLY A 1 283 ? -25.305 1.384 10.537 1.00 93.19 283 GLY A O 1
ATOM 2284 N N . GLU A 1 284 ? -25.133 1.699 12.751 1.00 94.38 284 GLU A N 1
ATOM 2285 C CA . GLU A 1 284 ? -26.030 2.858 12.801 1.00 94.38 284 GLU A CA 1
ATOM 2286 C C . GLU A 1 284 ? -25.322 4.195 12.539 1.00 94.38 284 GLU A C 1
ATOM 2288 O O . GLU A 1 284 ? -24.117 4.367 12.731 1.00 94.38 284 GLU A O 1
ATOM 2293 N N . GLU A 1 285 ? -26.091 5.197 12.115 1.00 94.00 285 GLU A N 1
ATOM 2294 C CA . GLU A 1 285 ? -25.571 6.552 11.965 1.00 94.00 285 GLU A CA 1
ATOM 2295 C C . GLU A 1 285 ? -25.296 7.201 13.325 1.00 94.00 285 GLU A C 1
ATOM 2297 O O . GLU A 1 285 ? -26.120 7.177 14.240 1.00 94.00 285 GLU A O 1
ATOM 2302 N N . MET A 1 286 ? -24.159 7.884 13.425 1.00 93.88 286 MET A N 1
ATOM 2303 C CA . MET A 1 286 ? -23.765 8.620 14.618 1.00 93.88 286 MET A CA 1
ATOM 2304 C C . MET A 1 286 ? -23.473 10.071 14.260 1.00 93.88 286 MET A C 1
ATOM 2306 O O . MET A 1 286 ? -22.618 10.358 13.425 1.00 93.88 286 MET A O 1
ATOM 2310 N N . ARG A 1 287 ? -24.135 11.015 14.936 1.00 94.31 287 ARG A N 1
ATOM 2311 C CA . ARG A 1 287 ? -23.787 12.438 14.834 1.00 94.31 287 ARG A CA 1
ATOM 2312 C C . ARG A 1 287 ? -22.591 12.727 15.722 1.00 94.31 287 ARG A C 1
ATOM 2314 O O . ARG A 1 287 ? -22.694 12.646 16.945 1.00 94.31 287 ARG A O 1
ATOM 2321 N N . PHE A 1 288 ? -21.470 13.071 15.104 1.00 94.75 288 PHE A N 1
ATOM 2322 C CA . PHE A 1 288 ? -20.260 13.412 15.830 1.00 94.75 288 PHE A CA 1
ATOM 2323 C C . PHE A 1 288 ? -20.456 14.711 16.611 1.00 94.75 288 PHE A C 1
ATOM 2325 O O . PHE A 1 288 ? -20.810 15.739 16.033 1.00 94.75 288 PHE A O 1
ATOM 2332 N N . SER A 1 289 ? -20.180 14.671 17.913 1.00 93.19 289 SER A N 1
ATOM 2333 C CA . SER A 1 289 ? -20.169 15.852 18.769 1.00 93.19 289 SER A CA 1
ATOM 2334 C C . SER A 1 289 ? -18.865 15.913 19.553 1.00 93.19 289 SER A C 1
ATOM 2336 O O . SER A 1 289 ? -18.573 15.042 20.373 1.00 93.19 289 SER A O 1
ATOM 2338 N N . GLU A 1 290 ? -18.102 16.988 19.353 1.00 94.69 290 GLU A N 1
ATOM 2339 C CA . GLU A 1 290 ? -16.876 17.264 20.114 1.00 94.69 290 GLU A CA 1
ATOM 2340 C C . GLU A 1 290 ? -17.152 17.316 21.625 1.00 94.69 290 GLU A C 1
ATOM 2342 O O . GLU A 1 290 ? -16.346 16.852 22.430 1.00 94.69 290 GLU A O 1
ATOM 2347 N N . LYS A 1 291 ? -18.336 17.806 22.018 1.00 94.81 291 LYS A N 1
ATOM 2348 C CA . LYS A 1 291 ? -18.779 17.788 23.415 1.00 94.81 291 LYS A CA 1
ATOM 2349 C C . LYS A 1 291 ? -18.874 16.359 23.961 1.00 94.81 291 LYS A C 1
ATOM 2351 O O . LYS A 1 291 ? -18.541 16.140 25.120 1.00 94.81 291 LYS A O 1
ATOM 2356 N N . GLY A 1 292 ? -19.296 15.394 23.143 1.00 95.12 292 GLY A N 1
ATOM 2357 C CA . GLY A 1 292 ? -19.319 13.981 23.524 1.00 95.12 292 GLY A CA 1
ATOM 2358 C C . GLY A 1 292 ? -17.919 13.452 23.842 1.00 95.12 292 GLY A C 1
ATOM 2359 O O . GLY A 1 292 ? -17.722 12.819 24.878 1.00 95.12 292 GLY A O 1
ATOM 2360 N N . VAL A 1 293 ? -16.930 13.804 23.016 1.00 96.94 293 VAL A N 1
ATOM 2361 C CA . VAL A 1 293 ? -15.518 13.453 23.247 1.00 96.94 293 VAL A CA 1
ATOM 2362 C C . VAL A 1 293 ? -14.982 14.106 24.527 1.00 96.94 293 VAL A C 1
ATOM 2364 O O . VAL A 1 293 ? -14.344 13.438 25.339 1.00 96.94 293 VAL A O 1
ATOM 2367 N N . ASP A 1 294 ? -15.282 15.388 24.759 1.00 97.06 294 ASP A N 1
ATOM 2368 C CA . ASP A 1 294 ? -14.918 16.099 25.996 1.00 97.06 294 ASP A CA 1
ATOM 2369 C C . ASP A 1 294 ? -15.523 15.440 27.245 1.00 97.06 294 ASP A C 1
ATOM 2371 O O . ASP A 1 294 ? -14.863 15.303 28.279 1.00 97.06 294 ASP A O 1
ATOM 2375 N N . GLU A 1 295 ? -16.779 14.997 27.161 1.00 97.00 295 GLU A N 1
ATOM 2376 C CA . GLU A 1 295 ? -17.437 14.291 28.256 1.00 97.00 295 GLU A CA 1
ATOM 2377 C C . GLU A 1 295 ? -16.770 12.948 28.558 1.00 97.00 295 GLU A C 1
ATOM 2379 O O . GLU A 1 295 ? -16.536 12.658 29.734 1.00 97.00 295 GLU A O 1
ATOM 2384 N N . VAL A 1 296 ? -16.409 12.166 27.536 1.00 97.25 296 VAL A N 1
ATOM 2385 C CA . VAL A 1 296 ? -15.639 10.922 27.702 1.00 97.25 296 VAL A CA 1
ATOM 2386 C C . VAL A 1 296 ? -14.280 11.212 28.337 1.00 97.25 296 VAL A C 1
ATOM 2388 O O . VAL A 1 296 ? -13.917 10.582 29.335 1.00 97.25 296 VAL A O 1
ATOM 2391 N N . GLN A 1 297 ? -13.565 12.222 27.837 1.00 97.56 297 GLN A N 1
ATOM 2392 C CA . GLN A 1 297 ? -12.260 12.604 28.369 1.00 97.56 297 GLN A CA 1
ATOM 2393 C C . GLN A 1 297 ? -12.339 12.977 29.853 1.00 97.56 297 GLN A C 1
ATOM 2395 O O . GLN A 1 297 ? -11.507 12.551 30.649 1.00 97.56 297 GLN A O 1
ATOM 2400 N N . LYS A 1 298 ? -13.353 13.743 30.267 1.00 96.56 298 LYS A N 1
ATOM 2401 C CA . LYS A 1 298 ? -13.504 14.176 31.665 1.00 96.56 298 LYS A CA 1
ATOM 2402 C C . LYS A 1 298 ? -14.031 13.076 32.582 1.00 96.56 298 LYS A C 1
ATOM 2404 O O . LYS A 1 298 ? -13.565 12.949 33.715 1.00 96.56 298 LYS A O 1
ATOM 2409 N N . LYS A 1 299 ? -15.042 12.323 32.141 1.00 96.50 299 LYS A N 1
ATOM 2410 C CA . LYS A 1 299 ? -15.788 11.391 33.002 1.00 96.50 299 LYS A CA 1
ATOM 2411 C C . LYS A 1 299 ? -15.157 10.004 33.073 1.00 96.50 299 LYS A C 1
ATOM 2413 O O . LYS A 1 299 ? -15.303 9.361 34.111 1.00 96.50 299 LYS A O 1
ATOM 2418 N N . VAL A 1 300 ? -14.467 9.575 32.016 1.00 96.25 300 VAL A N 1
ATOM 2419 C CA . VAL A 1 300 ? -13.861 8.242 31.909 1.00 96.25 300 VAL A CA 1
ATOM 2420 C C . VAL A 1 300 ? -12.346 8.354 32.037 1.00 96.25 300 VAL A C 1
ATOM 2422 O O . VAL A 1 300 ? -11.803 8.042 33.096 1.00 96.25 300 VAL A O 1
ATOM 2425 N N . ILE A 1 301 ? -11.668 8.891 31.019 1.00 96.94 301 ILE A N 1
ATOM 2426 C CA . ILE A 1 301 ? -10.197 8.902 30.943 1.00 96.94 301 ILE A CA 1
ATOM 2427 C C . ILE A 1 301 ? -9.584 9.678 32.114 1.00 96.94 301 ILE A C 1
ATOM 2429 O O . ILE A 1 301 ? -8.779 9.147 32.878 1.00 96.94 301 ILE A O 1
ATOM 2433 N N . GLY A 1 302 ? -10.025 10.917 32.331 1.00 97.00 302 GLY A N 1
ATOM 2434 C CA . GLY A 1 302 ? -9.549 11.762 33.423 1.00 97.00 302 GLY A CA 1
ATOM 2435 C C . GLY A 1 302 ? -9.833 11.163 34.801 1.00 97.00 302 GLY A C 1
ATOM 2436 O O . GLY A 1 302 ? -9.019 11.298 35.711 1.00 97.00 302 GLY A O 1
ATOM 2437 N N . ARG A 1 303 ? -10.950 10.442 34.964 1.00 97.25 303 ARG A N 1
ATOM 2438 C CA . ARG A 1 303 ? -11.264 9.747 36.219 1.00 97.25 303 ARG A CA 1
ATOM 2439 C C . ARG A 1 303 ? -10.304 8.587 36.473 1.00 97.25 303 ARG A C 1
ATOM 2441 O O . ARG A 1 303 ? -9.806 8.480 37.589 1.00 97.25 303 ARG A O 1
ATOM 2448 N N . ILE A 1 304 ? -10.005 7.776 35.459 1.00 96.75 304 ILE A N 1
ATOM 2449 C CA . ILE A 1 304 ? -9.028 6.681 35.558 1.00 96.75 304 ILE A CA 1
ATOM 2450 C C . ILE A 1 304 ? -7.644 7.236 35.917 1.00 96.75 304 ILE A C 1
ATOM 2452 O O . ILE A 1 304 ? -7.003 6.746 36.843 1.00 96.75 304 ILE A O 1
ATOM 2456 N N . LEU A 1 305 ? -7.213 8.317 35.260 1.00 96.88 305 LEU A N 1
ATOM 2457 C CA . LEU A 1 305 ? -5.930 8.963 35.551 1.00 96.88 305 LEU A CA 1
ATOM 2458 C C . LEU A 1 305 ? -5.871 9.556 36.963 1.00 96.88 305 LEU A C 1
ATOM 2460 O O . LEU A 1 305 ? -4.824 9.490 37.609 1.00 96.88 305 LEU A O 1
ATOM 2464 N N . ASN A 1 306 ? -6.982 10.092 37.472 1.00 97.12 306 ASN A N 1
ATOM 2465 C CA . ASN A 1 306 ? -7.064 10.562 38.854 1.00 97.12 306 ASN A CA 1
ATOM 2466 C C . ASN A 1 306 ? -6.938 9.405 39.854 1.00 97.12 306 ASN A C 1
ATOM 2468 O O . ASN A 1 306 ? -6.206 9.537 40.832 1.00 97.12 306 ASN A O 1
ATOM 2472 N N . VAL A 1 307 ? -7.594 8.266 39.600 1.00 97.06 307 VAL A N 1
ATOM 2473 C CA . VAL A 1 307 ? -7.463 7.057 40.435 1.00 97.06 307 VAL A CA 1
ATOM 2474 C C . VAL A 1 307 ? -6.026 6.534 40.412 1.00 97.06 307 VAL A C 1
ATOM 2476 O O . VAL A 1 307 ? -5.463 6.255 41.467 1.00 97.06 307 VAL A O 1
ATOM 2479 N N . LEU A 1 308 ? -5.395 6.479 39.237 1.00 96.50 308 LEU A N 1
ATOM 2480 C CA . LEU A 1 308 ? -3.993 6.080 39.102 1.00 96.50 308 LEU A CA 1
ATOM 2481 C C . LEU A 1 308 ? -3.049 7.041 39.837 1.00 96.50 308 LEU A C 1
ATOM 2483 O O . LEU A 1 308 ? -2.110 6.605 40.496 1.00 96.50 308 LEU A O 1
ATOM 2487 N N . SER A 1 309 ? -3.290 8.348 39.735 1.00 97.31 309 SER A N 1
ATOM 2488 C CA . SER A 1 309 ? -2.484 9.363 40.424 1.00 97.31 309 SER A CA 1
ATOM 2489 C C . SER A 1 309 ? -2.631 9.256 41.940 1.00 97.31 309 SER A C 1
ATOM 2491 O O . SER A 1 309 ? -1.644 9.382 42.659 1.00 97.31 309 SER A O 1
ATOM 2493 N N . PHE A 1 310 ? -3.845 8.979 42.423 1.00 97.44 310 PHE A N 1
ATOM 2494 C CA . PHE A 1 310 ? -4.094 8.701 43.832 1.00 97.44 310 PHE A CA 1
ATOM 2495 C C . PHE A 1 310 ? -3.350 7.442 44.288 1.00 97.44 310 PHE A C 1
ATOM 2497 O O . PHE A 1 310 ? -2.650 7.501 45.290 1.00 97.44 310 PHE A O 1
ATOM 2504 N N . TYR A 1 311 ? -3.422 6.342 43.533 1.00 94.44 311 TYR A N 1
ATOM 2505 C CA . TYR A 1 311 ? -2.660 5.127 43.837 1.00 94.44 311 TYR A CA 1
ATOM 2506 C C . TYR A 1 311 ? -1.154 5.413 43.932 1.00 94.44 311 TYR A C 1
ATOM 2508 O O . TYR A 1 311 ? -0.549 5.142 44.963 1.00 94.44 311 TYR A O 1
ATOM 2516 N N . LYS A 1 312 ? -0.569 6.059 42.914 1.00 94.75 312 LYS A N 1
ATOM 2517 C CA . LYS A 1 312 ? 0.867 6.389 42.870 1.00 94.75 312 LYS A CA 1
ATOM 2518 C C . LYS A 1 312 ? 1.329 7.305 44.000 1.00 94.75 312 LYS A C 1
ATOM 2520 O O . LYS A 1 312 ? 2.490 7.265 44.384 1.00 94.75 312 LYS A O 1
ATOM 2525 N N . LEU A 1 313 ? 0.448 8.153 44.528 1.00 96.00 313 LEU A N 1
ATOM 2526 C CA . LEU A 1 313 ? 0.783 9.020 45.657 1.00 96.00 313 LEU A CA 1
ATOM 2527 C C . LEU A 1 313 ? 1.022 8.224 46.951 1.00 96.00 313 LEU A C 1
ATOM 2529 O O . LEU A 1 313 ? 1.783 8.674 47.805 1.00 96.00 313 LEU A O 1
ATOM 2533 N N . TYR A 1 314 ? 0.369 7.069 47.094 1.00 94.75 314 TYR A N 1
ATOM 2534 C CA . TYR A 1 314 ? 0.406 6.232 48.295 1.00 94.75 314 TYR A CA 1
ATOM 2535 C C . TYR A 1 314 ? 1.041 4.856 48.059 1.00 94.75 314 TYR A C 1
ATOM 2537 O O . TYR A 1 314 ? 1.019 4.026 48.967 1.00 94.75 314 TYR A O 1
ATOM 2545 N N . GLU A 1 315 ? 1.574 4.593 46.864 1.00 91.94 315 GLU A N 1
ATOM 2546 C CA . GLU A 1 315 ? 2.141 3.288 46.533 1.00 91.94 315 GLU A CA 1
ATOM 2547 C C . GLU A 1 315 ? 3.370 2.994 47.405 1.00 91.94 315 GLU A C 1
ATOM 2549 O O . GLU A 1 315 ? 4.274 3.820 47.543 1.00 91.94 315 GLU A O 1
ATOM 2554 N N . ASP A 1 316 ? 3.407 1.800 47.998 1.00 87.25 316 ASP A N 1
ATOM 2555 C CA . ASP A 1 316 ? 4.603 1.268 48.646 1.00 87.25 316 ASP A CA 1
ATOM 2556 C C . ASP A 1 316 ? 5.283 0.301 47.677 1.00 87.25 316 ASP A C 1
ATOM 2558 O O . ASP A 1 316 ? 4.765 -0.771 47.359 1.00 87.25 316 ASP A O 1
ATOM 2562 N N . THR A 1 317 ? 6.463 0.688 47.198 1.00 85.75 317 THR A N 1
ATOM 2563 C CA . THR A 1 317 ? 7.239 -0.079 46.217 1.00 85.75 317 THR A CA 1
ATOM 2564 C C . THR A 1 317 ? 7.818 -1.379 46.779 1.00 85.75 317 THR A C 1
ATOM 2566 O O . THR A 1 317 ? 8.352 -2.181 46.015 1.00 85.75 317 THR A O 1
ATOM 2569 N N . ASN A 1 318 ? 7.704 -1.615 48.090 1.00 86.25 318 ASN A N 1
ATOM 2570 C CA . ASN A 1 318 ? 8.170 -2.837 48.746 1.00 86.25 318 ASN A CA 1
ATOM 2571 C C . ASN A 1 318 ? 7.082 -3.915 48.867 1.00 86.25 318 ASN A C 1
ATOM 2573 O O . ASN A 1 318 ? 7.349 -4.997 49.394 1.00 86.25 318 ASN A O 1
ATOM 2577 N N . VAL A 1 319 ? 5.860 -3.641 48.402 1.00 81.81 319 VAL A N 1
ATOM 2578 C CA . VAL A 1 319 ? 4.756 -4.603 48.434 1.00 81.81 319 VAL A CA 1
ATOM 2579 C C . VAL A 1 319 ? 4.915 -5.608 47.295 1.00 81.81 319 VAL A C 1
ATOM 2581 O O . VAL A 1 319 ? 4.977 -5.244 46.122 1.00 81.81 319 VAL A O 1
ATOM 2584 N N . SER A 1 320 ? 4.950 -6.896 47.634 1.00 81.00 320 SER A N 1
ATOM 2585 C CA . SER A 1 320 ? 4.867 -7.981 46.655 1.00 81.00 320 SER A CA 1
ATOM 2586 C C . SER A 1 320 ? 3.409 -8.300 46.333 1.00 81.00 320 SER A C 1
ATOM 2588 O O . SER A 1 320 ? 2.581 -8.359 47.243 1.00 81.00 320 SER A O 1
ATOM 2590 N N . ALA A 1 321 ? 3.111 -8.586 45.066 1.00 80.94 321 ALA A N 1
ATOM 2591 C CA . ALA A 1 321 ? 1.795 -9.072 44.665 1.00 80.94 321 ALA A CA 1
ATOM 2592 C C . ALA A 1 321 ? 1.423 -10.352 45.438 1.00 80.94 321 ALA A C 1
ATOM 2594 O O . ALA A 1 321 ? 2.206 -11.300 45.500 1.00 80.94 321 ALA A O 1
ATOM 2595 N N . GLY A 1 322 ? 0.225 -10.372 46.015 1.00 81.31 322 GLY A N 1
ATOM 2596 C CA . GLY A 1 322 ? -0.322 -11.492 46.774 1.00 81.31 322 GLY A CA 1
ATOM 2597 C C . GLY A 1 322 ? -1.842 -11.385 46.832 1.00 81.31 322 GLY A C 1
ATOM 2598 O O . GLY A 1 322 ? -2.391 -10.314 46.581 1.00 81.31 322 GLY A O 1
ATOM 2599 N N . ASN A 1 323 ? -2.519 -12.488 47.150 1.00 79.31 323 ASN A N 1
ATOM 2600 C CA . ASN A 1 323 ? -3.985 -12.549 47.196 1.00 79.31 323 ASN A CA 1
ATOM 2601 C C . ASN A 1 323 ? -4.496 -12.916 48.600 1.00 79.31 323 ASN A C 1
ATOM 2603 O O . ASN A 1 323 ? -5.546 -13.528 48.761 1.00 79.31 323 ASN A O 1
ATOM 2607 N N . ASP A 1 324 ? -3.713 -12.559 49.622 1.00 83.88 324 ASP A N 1
ATOM 2608 C CA . ASP A 1 324 ? -3.901 -13.015 51.003 1.00 83.88 324 ASP A CA 1
ATOM 2609 C C . ASP A 1 324 ? -4.686 -12.010 51.867 1.00 83.88 324 ASP A C 1
ATOM 2611 O O . ASP A 1 324 ? -4.807 -12.196 53.086 1.00 83.88 324 ASP A O 1
ATOM 2615 N N . SER A 1 325 ? -5.194 -10.920 51.271 1.00 87.81 325 SER A N 1
ATOM 2616 C CA . SER A 1 325 ? -6.008 -9.951 52.007 1.00 87.81 325 SER A CA 1
ATOM 2617 C C . SER A 1 325 ? -7.290 -10.617 52.492 1.00 87.81 325 SER A C 1
ATOM 2619 O O . SER A 1 325 ? -8.006 -11.245 51.723 1.00 87.81 325 SER A O 1
ATOM 2621 N N . LYS A 1 326 ? -7.587 -10.450 53.783 1.00 91.06 326 LYS A N 1
ATOM 2622 C CA . LYS A 1 326 ? -8.831 -10.929 54.409 1.00 91.06 326 LYS A CA 1
ATOM 2623 C C . LYS A 1 326 ? -9.892 -9.837 54.522 1.00 91.06 326 LYS A C 1
ATOM 2625 O O . LYS A 1 326 ? -10.880 -10.003 55.237 1.00 91.06 326 LYS A O 1
ATOM 2630 N N . ASN A 1 327 ? -9.648 -8.671 53.921 1.00 95.12 327 ASN A N 1
ATOM 2631 C CA . ASN A 1 327 ? -10.625 -7.596 53.903 1.00 95.12 327 ASN A CA 1
ATOM 2632 C C . ASN A 1 327 ? -11.683 -7.905 52.841 1.00 95.12 327 ASN A C 1
ATOM 2634 O O . ASN A 1 327 ? -11.365 -8.041 51.664 1.00 95.12 327 ASN A O 1
ATOM 2638 N N . VAL A 1 328 ? -12.949 -7.946 53.254 1.00 96.44 328 VAL A N 1
ATOM 2639 C CA . VAL A 1 328 ? -14.086 -8.230 52.367 1.00 96.44 328 VAL A CA 1
ATOM 2640 C C . VAL A 1 328 ? -14.167 -7.286 51.160 1.00 96.44 328 VAL A C 1
ATOM 2642 O O . VAL A 1 328 ? -14.637 -7.689 50.101 1.00 96.44 328 VAL A O 1
ATOM 2645 N N . LEU A 1 329 ? -13.707 -6.034 51.288 1.00 96.62 329 LEU A N 1
ATOM 2646 C CA . LEU A 1 329 ? -13.690 -5.084 50.170 1.00 96.62 329 LEU A CA 1
ATOM 2647 C C . LEU A 1 329 ? -12.606 -5.415 49.138 1.00 96.62 329 LEU A C 1
ATOM 2649 O O . LEU A 1 329 ? -12.835 -5.212 47.946 1.00 96.62 329 LEU A O 1
ATOM 2653 N N . ASP A 1 330 ? -11.471 -5.954 49.585 1.00 93.50 330 ASP A N 1
ATOM 2654 C CA . ASP A 1 330 ? -10.381 -6.378 48.704 1.00 93.50 330 ASP A CA 1
ATOM 2655 C C . ASP A 1 330 ? -10.778 -7.664 47.963 1.00 93.50 330 ASP A C 1
ATOM 2657 O O . ASP A 1 330 ? -10.628 -7.759 46.747 1.00 93.50 330 ASP A O 1
ATOM 2661 N N . GLU A 1 331 ? -11.387 -8.623 48.666 1.00 93.31 331 GLU A N 1
ATOM 2662 C CA . GLU A 1 331 ? -11.951 -9.829 48.044 1.00 93.31 331 GLU A CA 1
ATOM 2663 C C . GLU A 1 331 ? -13.036 -9.471 47.012 1.00 93.31 331 GLU A C 1
ATOM 2665 O O . GLU A 1 331 ? -13.061 -10.016 45.907 1.00 93.31 331 GLU A O 1
ATOM 2670 N N . TRP A 1 332 ? -13.911 -8.511 47.336 1.00 95.94 332 TRP A N 1
ATOM 2671 C CA . TRP A 1 332 ? -14.969 -8.050 46.436 1.00 95.94 332 TRP A CA 1
ATOM 2672 C C . TRP A 1 332 ? -14.430 -7.379 45.168 1.00 95.94 332 TRP A C 1
ATOM 2674 O O . TRP A 1 332 ? -14.904 -7.695 44.075 1.00 95.94 332 TRP A O 1
ATOM 2684 N N . ILE A 1 333 ? -13.460 -6.461 45.278 1.00 95.06 333 ILE A N 1
ATOM 2685 C CA . ILE A 1 333 ? -12.932 -5.765 44.095 1.00 95.06 333 ILE A CA 1
ATOM 2686 C C . ILE A 1 333 ? -12.163 -6.724 43.180 1.00 95.06 333 ILE A C 1
ATOM 2688 O O . ILE A 1 333 ? -12.276 -6.615 41.960 1.00 95.06 333 ILE A O 1
ATOM 2692 N N . VAL A 1 334 ? -11.463 -7.711 43.750 1.00 93.56 334 VAL A N 1
ATOM 2693 C CA . VAL A 1 334 ? -10.802 -8.780 42.988 1.00 93.56 334 VAL A CA 1
ATOM 2694 C C . VAL A 1 334 ? -11.834 -9.666 42.286 1.00 93.56 334 VAL A C 1
ATOM 2696 O O . VAL A 1 334 ? -11.696 -9.927 41.094 1.00 93.56 334 VAL A O 1
ATOM 2699 N N . ALA A 1 335 ? -12.912 -10.068 42.965 1.00 95.12 335 ALA A N 1
ATOM 2700 C CA . ALA A 1 335 ? -13.995 -10.824 42.332 1.00 95.12 335 ALA A CA 1
ATOM 2701 C C . ALA A 1 335 ? -14.660 -10.037 41.186 1.00 95.12 335 ALA A C 1
ATOM 2703 O O . ALA A 1 335 ? -14.925 -10.594 40.122 1.00 95.12 335 ALA A O 1
ATOM 2704 N N . ARG A 1 336 ? -14.882 -8.727 41.366 1.00 97.25 336 ARG A N 1
ATOM 2705 C CA . ARG A 1 336 ? -15.405 -7.845 40.310 1.00 97.25 336 ARG A CA 1
ATOM 2706 C C . ARG A 1 336 ? -14.445 -7.682 39.138 1.00 97.25 336 ARG A C 1
ATOM 2708 O O . ARG A 1 336 ? -14.921 -7.567 38.014 1.00 97.25 336 ARG A O 1
ATOM 2715 N N . LEU A 1 337 ? -13.136 -7.677 39.386 1.00 95.69 337 LEU A N 1
ATOM 2716 C CA . LEU A 1 337 ? -12.126 -7.663 38.331 1.00 95.69 337 LEU A CA 1
ATOM 2717 C C . LEU A 1 337 ? -12.190 -8.948 37.500 1.00 95.69 337 LEU A C 1
ATOM 2719 O O . LEU A 1 337 ? -12.261 -8.851 36.283 1.00 95.69 337 LEU A O 1
ATOM 2723 N N . TYR A 1 338 ? -12.231 -10.124 38.135 1.00 95.94 338 TYR A N 1
ATOM 2724 C CA . TYR A 1 338 ? -12.357 -11.395 37.412 1.00 95.94 338 TYR A CA 1
ATOM 2725 C C . TYR A 1 338 ? -13.632 -11.466 36.578 1.00 95.94 338 TYR A C 1
ATOM 2727 O O . TYR A 1 338 ? -13.567 -11.830 35.410 1.00 95.94 338 TYR A O 1
ATOM 2735 N N . GLN A 1 339 ? -14.764 -11.054 37.154 1.00 97.56 339 GLN A N 1
ATOM 2736 C CA . GLN A 1 339 ? -16.024 -11.002 36.422 1.00 97.56 339 GLN A CA 1
ATOM 2737 C C . GLN A 1 339 ? -15.935 -10.073 35.202 1.00 97.56 339 GLN A C 1
ATOM 2739 O O . GLN A 1 339 ? -16.380 -10.438 34.124 1.00 97.56 339 GLN A O 1
ATOM 2744 N N . MET A 1 340 ? -15.347 -8.883 35.358 1.00 96.94 340 MET A N 1
ATOM 2745 C CA . MET A 1 340 ? -15.158 -7.950 34.244 1.00 96.94 340 MET A CA 1
ATOM 2746 C C . MET A 1 340 ? -14.243 -8.536 33.160 1.00 96.94 340 MET A C 1
ATOM 2748 O O . MET A 1 340 ? -14.512 -8.348 31.981 1.00 96.94 340 MET A O 1
ATOM 2752 N N . THR A 1 341 ? -13.172 -9.236 33.539 1.00 96.88 341 THR A N 1
ATOM 2753 C CA . THR A 1 341 ? -12.279 -9.895 32.576 1.00 96.88 341 THR A CA 1
ATOM 2754 C C . THR A 1 341 ? -13.017 -10.965 31.774 1.00 96.88 341 THR A C 1
ATOM 2756 O O . THR A 1 341 ? -12.912 -10.965 30.555 1.00 96.88 341 THR A O 1
ATOM 2759 N N . GLU A 1 342 ? -13.797 -11.822 32.438 1.00 97.44 342 GLU A N 1
ATOM 2760 C CA . GLU A 1 342 ? -14.603 -12.863 31.784 1.00 97.44 342 GLU A CA 1
ATOM 2761 C C . GLU A 1 342 ? -15.641 -12.250 30.826 1.00 97.44 342 GLU A C 1
ATOM 2763 O O . GLU A 1 342 ? -15.741 -12.663 29.674 1.00 97.44 342 GLU A O 1
ATOM 2768 N N . GLU A 1 343 ? -16.348 -11.200 31.261 1.00 97.00 343 GLU A N 1
ATOM 2769 C CA . GLU A 1 343 ? -17.320 -10.472 30.432 1.00 97.00 343 GLU A CA 1
ATOM 2770 C C . GLU A 1 343 ? -16.669 -9.861 29.171 1.00 97.00 343 GLU A C 1
ATOM 2772 O O . GLU A 1 343 ? -17.245 -9.937 28.082 1.00 97.00 343 GLU A O 1
ATOM 2777 N N . ILE A 1 344 ? -15.457 -9.301 29.290 1.00 96.44 344 ILE A N 1
ATOM 2778 C CA . ILE A 1 344 ? -14.706 -8.731 28.159 1.00 96.44 344 ILE A CA 1
ATOM 2779 C C . ILE A 1 344 ? -14.234 -9.826 27.198 1.00 96.44 344 ILE A C 1
ATOM 2781 O O . ILE A 1 344 ? -14.398 -9.679 25.988 1.00 96.44 344 ILE A O 1
ATOM 2785 N N . GLU A 1 345 ? -13.644 -10.910 27.708 1.00 96.44 345 GLU A N 1
ATOM 2786 C CA . GLU A 1 345 ? -13.153 -12.022 26.881 1.00 96.44 345 GLU A CA 1
ATOM 2787 C C . GLU A 1 345 ? -14.297 -12.637 26.064 1.00 96.44 345 GLU A C 1
ATOM 2789 O O . GLU A 1 345 ? -14.198 -12.740 24.841 1.00 96.44 345 GLU A O 1
ATOM 2794 N N . GLU A 1 346 ? -15.432 -12.929 26.707 1.00 97.25 346 GLU A N 1
ATOM 2795 C CA . GLU A 1 346 ? -16.604 -13.477 26.022 1.00 97.25 346 GLU A CA 1
ATOM 2796 C C . GLU A 1 346 ? -17.195 -12.541 24.960 1.00 97.25 346 GLU A C 1
ATOM 2798 O O . GLU A 1 346 ? -17.774 -13.018 23.976 1.00 97.25 346 GLU A O 1
ATOM 2803 N N . SER A 1 347 ? -17.126 -11.226 25.180 1.00 95.81 347 SER A N 1
ATOM 2804 C CA . SER A 1 347 ? -17.666 -10.226 24.253 1.00 95.81 347 SER A CA 1
ATOM 2805 C C . SER A 1 347 ? -16.745 -10.053 23.046 1.00 95.81 347 SER A C 1
ATOM 2807 O O . SER A 1 347 ? -17.210 -10.073 21.903 1.00 95.81 347 SER A O 1
ATOM 2809 N N . LEU A 1 348 ? -15.430 -9.984 23.272 1.00 95.19 348 LEU A N 1
ATOM 2810 C CA . LEU A 1 348 ? -14.439 -9.874 22.202 1.00 95.19 348 LEU A CA 1
ATOM 2811 C C . LEU A 1 348 ? -14.387 -11.128 21.319 1.00 95.19 348 LEU A C 1
ATOM 2813 O O . LEU A 1 348 ? -14.304 -10.984 20.100 1.00 95.19 348 LEU A O 1
ATOM 2817 N N . ASP A 1 349 ? -14.539 -12.328 21.890 1.00 95.62 349 ASP A N 1
ATOM 2818 C CA . ASP A 1 349 ? -14.639 -13.586 21.127 1.00 95.62 349 ASP A CA 1
ATOM 2819 C C . ASP A 1 349 ? -15.852 -13.616 20.178 1.00 95.62 349 ASP A C 1
ATOM 2821 O O . ASP A 1 349 ? -15.850 -14.314 19.162 1.00 95.62 349 ASP A O 1
ATOM 2825 N N . LYS A 1 350 ? -16.900 -12.846 20.493 1.00 95.62 350 LYS A N 1
ATOM 2826 C CA . LYS A 1 350 ? -18.115 -12.696 19.673 1.00 95.62 350 LYS A CA 1
ATOM 2827 C C . LYS A 1 350 ? -18.093 -11.446 18.794 1.00 95.62 350 LYS A C 1
ATOM 2829 O O . LYS A 1 350 ? -19.081 -11.186 18.109 1.00 95.62 350 LYS A O 1
ATOM 2834 N N . TYR A 1 351 ? -16.997 -10.684 18.800 1.00 94.50 351 TYR A N 1
ATOM 2835 C CA . TYR A 1 351 ? -16.879 -9.390 18.124 1.00 94.50 351 TYR A CA 1
ATOM 2836 C C . TYR A 1 351 ? -17.908 -8.336 18.606 1.00 94.50 351 TYR A C 1
ATOM 2838 O O . TYR A 1 351 ? -18.239 -7.404 17.870 1.00 94.50 351 TYR A O 1
ATOM 2846 N N . GLU A 1 352 ? -18.394 -8.443 19.850 1.00 93.00 352 GLU A N 1
ATOM 2847 C CA . GLU A 1 352 ? -19.254 -7.451 20.517 1.00 93.00 352 GLU A CA 1
ATOM 2848 C C . GLU A 1 352 ? -18.373 -6.361 21.163 1.00 93.00 352 GLU A C 1
ATOM 2850 O O . GLU A 1 352 ? -17.907 -6.501 22.289 1.00 93.00 352 GLU A O 1
ATOM 2855 N N . LEU A 1 353 ? -18.087 -5.279 20.426 1.00 89.94 353 LEU A N 1
ATOM 2856 C CA . LEU A 1 353 ? -17.069 -4.283 20.813 1.00 89.94 353 LEU A CA 1
ATOM 2857 C C . LEU A 1 353 ? -17.485 -3.292 21.917 1.00 89.94 353 LEU A C 1
ATOM 2859 O O . LEU A 1 353 ? -16.632 -2.568 22.432 1.00 89.94 353 LEU A O 1
ATOM 2863 N N . ASP A 1 354 ? -18.776 -3.182 22.218 1.00 87.50 354 ASP A N 1
ATOM 2864 C CA . ASP A 1 354 ? -19.348 -2.185 23.133 1.00 87.50 354 ASP A CA 1
ATOM 2865 C C . ASP A 1 354 ? -19.759 -2.742 24.501 1.00 87.50 354 ASP A C 1
ATOM 2867 O O . ASP A 1 354 ? -20.339 -1.999 25.301 1.00 87.50 354 ASP A O 1
ATOM 2871 N N . ARG A 1 355 ? -19.487 -4.024 24.767 1.00 80.44 355 ARG A N 1
ATOM 2872 C CA . ARG A 1 355 ? -19.905 -4.714 25.990 1.00 80.44 355 ARG A CA 1
ATOM 2873 C C . ARG A 1 355 ? -18.791 -4.949 26.992 1.00 80.44 355 ARG A C 1
ATOM 2875 O O . ARG A 1 355 ? -17.654 -5.251 26.569 1.00 80.44 355 ARG A O 1
#

Organism: NCBI:txid652676

Secondary structure (DSSP, 8-state):
--HHHHHHHHHHHHHHT--GGG----GGGS----GGGTTS-HHHHHHHH-STTGGGT-PPTTS--HHHHHHHHHHHHHHHHHHSTT--------HHHHHHHHHHHTT--HHHHHHHHHS-SS---TT-----------B-TTS-B--STTGGGG-EEE-TTSSEEE--S----HHHHHHHHHHHTTTTTTS-HHHHHHS-SEEEEEEEGGGGGTHHHHHHHHHHHHHSS-SEEEEEEE--EE-TTSPBP-TTTT-S--HHHHHHHH-HHHHHHHHHTSGGGGT--EE--HHHHHHHIIIIIHHHHHHHHHHHHH--TTPPP------HHHHHHHHHHHHHHHHHHHHHTTT-TT-